Protein AF-A0A6N8RAJ6-F1 (afdb_monomer_lite)

Radius of gyration: 18.86 Å; chains: 1; bounding box: 50×40×54 Å

Sequence (232 aa):
MINPQNANTAYFGDTDGRVGAVLYALLVSGHIGIREKGWSLLCELLKHEEMASSAYKHKNNKVLYDLLNTRDMILNELHQHVFLKDDAITPCIFLGDHTGDRFSTIFGDKYILTLLNSMRNMEGNKDSRINKNVVVLAGNHEINFNGNYTARLANHKLSAGDTYNLIKTLDVCNYDSERQVLTSHHGIIRDEEKKCYCLGALQVPFNQMKNPTDPEELANIFNKKHKEHMDD

pLDDT: mean 83.21, std 16.62, range [39.41, 98.5]

Foldseek 3Di:
DDDLVDQEAAEAAAPQQQLLSVQVSCVVLPFKDFDDCLVVLSVVLVVLVVVLVVCVVVVNVVSNVVSLVVSLVSVVVNVVRMDGDLPRSHAYAYQANNAQGDSHDLSSRLSVLVVLVCQLDVPPRPDPRRNVRRAYAHDPSLLVDQDDPPCVVPPVDDDPDSSNVSSLVHFQWDADPVVRDIGGNQDWDCDVVQQWIDDPPDIGHCVNDPHSPDSHSVSVVRRVVSNVVSVD

Structure (mmCIF, N/CA/C/O backbone):
data_AF-A0A6N8RAJ6-F1
#
_entry.id   AF-A0A6N8RAJ6-F1
#
loop_
_atom_site.group_PDB
_atom_site.id
_atom_site.type_symbol
_atom_site.label_atom_id
_atom_site.label_alt_id
_atom_site.label_comp_id
_atom_site.label_asym_id
_atom_site.label_entity_id
_atom_site.label_seq_id
_atom_site.pdbx_PDB_ins_code
_atom_site.Cartn_x
_atom_site.Cartn_y
_atom_site.Cartn_z
_atom_site.occupancy
_atom_site.B_iso_or_equiv
_atom_site.auth_seq_id
_atom_site.auth_comp_id
_atom_site.auth_asym_id
_atom_site.auth_atom_id
_atom_site.pdbx_PDB_model_num
ATOM 1 N N . MET A 1 1 ? -22.758 1.493 -20.318 1.00 41.47 1 MET A N 1
ATOM 2 C CA . MET A 1 1 ? -23.042 2.522 -19.295 1.00 41.47 1 MET A CA 1
ATOM 3 C C . MET A 1 1 ? -22.434 2.045 -17.987 1.00 41.47 1 MET A C 1
ATOM 5 O O . MET A 1 1 ? -22.809 0.971 -17.541 1.00 41.47 1 MET A O 1
ATOM 9 N N . ILE A 1 2 ? -21.466 2.776 -17.430 1.00 45.66 2 ILE A N 1
ATOM 10 C CA . ILE A 1 2 ? -20.946 2.539 -16.073 1.00 45.66 2 ILE A CA 1
ATOM 11 C C . ILE A 1 2 ? -21.898 3.265 -15.121 1.00 45.66 2 ILE A C 1
ATOM 13 O O . ILE A 1 2 ? -22.238 4.411 -15.397 1.00 45.66 2 ILE A O 1
ATOM 17 N N . ASN A 1 3 ? -22.376 2.607 -14.061 1.00 47.75 3 ASN A N 1
ATOM 18 C CA . ASN A 1 3 ? -23.227 3.248 -13.060 1.00 47.75 3 ASN A CA 1
ATOM 19 C C . ASN A 1 3 ? -22.346 4.098 -12.121 1.00 47.75 3 ASN A C 1
ATOM 21 O O . ASN A 1 3 ? -21.641 3.519 -11.293 1.00 47.75 3 ASN A O 1
ATOM 25 N N . PRO A 1 4 ? -22.385 5.441 -12.199 1.00 49.59 4 PRO A N 1
ATOM 26 C CA . PRO A 1 4 ? -21.562 6.298 -11.347 1.00 49.59 4 PRO A CA 1
ATOM 27 C C . PRO A 1 4 ? -21.999 6.271 -9.873 1.00 49.59 4 PRO A C 1
ATOM 29 O O . PRO A 1 4 ? -21.274 6.766 -9.020 1.00 49.59 4 PRO A O 1
ATOM 32 N N . GLN A 1 5 ? -23.167 5.697 -9.559 1.00 50.62 5 GLN A N 1
ATOM 33 C CA . GLN A 1 5 ? -23.654 5.518 -8.187 1.00 50.62 5 GLN A CA 1
ATOM 34 C C . GLN A 1 5 ? -23.178 4.206 -7.545 1.00 50.62 5 GLN A C 1
ATOM 36 O O . GLN A 1 5 ? -23.463 3.977 -6.377 1.00 50.62 5 GLN A O 1
ATOM 41 N N . ASN A 1 6 ? -22.489 3.332 -8.290 1.00 54.47 6 ASN A N 1
ATOM 42 C CA . ASN A 1 6 ? -22.090 2.009 -7.805 1.00 54.47 6 ASN A CA 1
ATOM 43 C C . ASN A 1 6 ? -20.676 1.624 -8.270 1.00 54.47 6 ASN A C 1
ATOM 45 O O . ASN A 1 6 ? -20.431 0.496 -8.700 1.00 54.47 6 ASN A O 1
ATOM 49 N N . ALA A 1 7 ? -19.745 2.583 -8.246 1.00 60.94 7 ALA A N 1
ATOM 50 C CA . ALA A 1 7 ? -18.336 2.262 -8.418 1.00 60.94 7 ALA A CA 1
ATOM 51 C C . ALA A 1 7 ? -17.879 1.468 -7.185 1.00 60.94 7 ALA A C 1
ATOM 53 O O . ALA A 1 7 ? -17.777 2.012 -6.083 1.00 60.94 7 ALA A O 1
ATOM 54 N N . ASN A 1 8 ? -17.672 0.162 -7.367 1.00 72.94 8 ASN A N 1
ATOM 55 C CA . ASN A 1 8 ? -17.101 -0.692 -6.333 1.00 72.94 8 ASN A CA 1
ATOM 56 C C . ASN A 1 8 ? -15.732 -0.139 -5.935 1.00 72.94 8 ASN A C 1
ATOM 58 O O . ASN A 1 8 ? -14.916 0.173 -6.801 1.00 72.94 8 ASN A O 1
ATOM 62 N N . THR A 1 9 ? -15.487 -0.049 -4.631 1.00 80.00 9 THR A N 1
ATOM 63 C CA . THR A 1 9 ? -14.176 0.313 -4.098 1.00 80.00 9 THR A CA 1
ATOM 64 C C . THR A 1 9 ? -13.137 -0.704 -4.566 1.00 80.00 9 THR A C 1
ATOM 66 O O . THR A 1 9 ? -13.310 -1.911 -4.386 1.00 80.00 9 THR A O 1
ATOM 69 N N . ALA A 1 10 ? -12.060 -0.223 -5.176 1.00 85.81 10 ALA A N 1
AT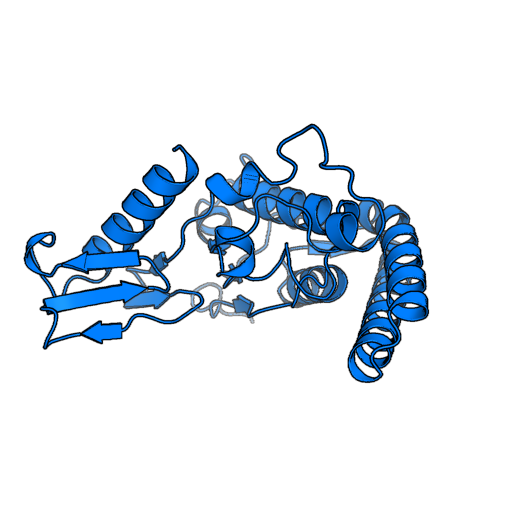OM 70 C CA . ALA A 1 10 ? -10.885 -1.011 -5.489 1.00 85.81 10 ALA A CA 1
ATOM 71 C C . ALA A 1 10 ? -10.004 -1.111 -4.238 1.00 85.81 10 ALA A C 1
ATOM 73 O O . ALA A 1 10 ? -9.578 -0.098 -3.687 1.00 85.81 10 ALA A O 1
ATOM 74 N N . TYR A 1 11 ? -9.733 -2.334 -3.794 1.00 87.81 11 TYR A N 1
ATOM 75 C CA . TYR A 1 11 ? -8.821 -2.607 -2.687 1.00 87.81 11 TYR A CA 1
ATOM 76 C C . TYR A 1 11 ? -7.495 -3.104 -3.256 1.00 87.81 11 TYR A C 1
ATOM 78 O O . TYR A 1 11 ? -7.456 -4.115 -3.960 1.00 87.81 11 TYR A O 1
ATOM 86 N N . PHE A 1 12 ? -6.417 -2.391 -2.956 1.00 90.25 12 PHE A N 1
ATOM 87 C CA . PHE A 1 12 ? -5.062 -2.736 -3.363 1.00 90.25 12 PHE A CA 1
ATOM 88 C C . PHE A 1 12 ? -4.368 -3.378 -2.170 1.00 90.25 12 PHE A C 1
ATOM 90 O O . PHE A 1 12 ? -4.105 -2.717 -1.167 1.00 90.25 12 PHE A O 1
ATOM 97 N N . GLY A 1 13 ? -4.141 -4.687 -2.270 1.00 89.19 13 GLY A N 1
ATOM 98 C CA . GLY A 1 13 ? -3.416 -5.451 -1.259 1.00 89.19 13 GLY A CA 1
ATOM 99 C C . GLY A 1 13 ? -1.917 -5.166 -1.260 1.00 89.19 13 GLY A C 1
ATOM 100 O O . GLY A 1 13 ? -1.435 -4.319 -2.011 1.00 89.19 13 GLY A O 1
ATOM 101 N N . ASP A 1 14 ? -1.204 -5.928 -0.439 1.00 90.06 14 ASP A N 1
ATOM 102 C CA . ASP A 1 14 ? 0.254 -5.914 -0.337 1.00 90.06 14 ASP A CA 1
ATOM 103 C C . ASP A 1 14 ? 0.920 -6.034 -1.722 1.00 90.06 14 ASP A C 1
ATOM 105 O O . ASP A 1 14 ? 0.564 -6.880 -2.550 1.00 90.06 14 ASP A O 1
ATOM 109 N N . THR A 1 15 ? 1.877 -5.146 -1.985 1.00 89.88 15 THR A N 1
ATOM 110 C CA . THR A 1 15 ? 2.627 -5.111 -3.252 1.00 89.88 15 THR A CA 1
ATOM 111 C C . THR A 1 15 ? 4.079 -5.558 -3.090 1.00 89.88 15 THR A C 1
ATOM 113 O O . THR A 1 15 ? 4.838 -5.571 -4.062 1.00 89.88 15 THR A O 1
ATOM 116 N N . ASP A 1 16 ? 4.482 -5.929 -1.882 1.00 89.44 16 ASP A N 1
ATOM 117 C CA . ASP A 1 16 ? 5.837 -6.169 -1.407 1.00 89.44 16 ASP A CA 1
ATOM 118 C C . ASP A 1 16 ? 6.870 -5.101 -1.851 1.00 89.44 16 ASP A C 1
ATOM 120 O O . ASP A 1 16 ? 8.020 -5.420 -2.180 1.00 89.44 16 ASP A O 1
ATOM 124 N N . GLY A 1 17 ? 6.477 -3.825 -1.939 1.00 88.88 17 GLY A N 1
ATOM 125 C CA . GLY A 1 17 ? 7.363 -2.748 -2.417 1.00 88.88 17 GLY A CA 1
ATOM 126 C C . GLY A 1 17 ? 7.554 -2.678 -3.943 1.00 88.88 17 GLY A C 1
ATOM 127 O O . GLY A 1 17 ? 8.561 -2.150 -4.425 1.00 88.88 17 GLY A O 1
ATOM 128 N N . ARG A 1 18 ? 6.630 -3.241 -4.734 1.00 93.81 18 ARG A N 1
ATOM 129 C CA . ARG A 1 18 ? 6.669 -3.207 -6.210 1.00 93.81 18 ARG A CA 1
ATOM 130 C C . ARG A 1 18 ? 5.975 -1.979 -6.787 1.00 93.81 18 ARG A C 1
ATOM 132 O O . ARG A 1 18 ? 4.752 -1.925 -6.917 1.00 93.81 18 ARG A O 1
ATOM 139 N N . VAL A 1 19 ? 6.777 -1.013 -7.217 1.00 95.00 19 VAL A N 1
ATOM 140 C CA . VAL A 1 19 ? 6.309 0.220 -7.865 1.00 95.00 19 VAL A CA 1
ATOM 141 C C . VAL A 1 19 ? 5.572 -0.027 -9.183 1.00 95.00 19 VAL A C 1
ATOM 143 O O . VAL A 1 19 ? 4.611 0.678 -9.490 1.00 95.00 19 VAL A O 1
ATOM 146 N N . GLY A 1 20 ? 5.967 -1.042 -9.950 1.00 96.69 20 GLY A N 1
ATOM 147 C CA . GLY A 1 20 ? 5.299 -1.414 -11.194 1.00 96.69 20 GLY A CA 1
ATOM 148 C C . GLY A 1 20 ? 3.905 -1.950 -10.963 1.00 96.69 20 GLY A C 1
ATOM 149 O O . GLY A 1 20 ? 2.967 -1.517 -11.632 1.00 96.69 20 GLY A O 1
ATOM 150 N N . ALA A 1 21 ? 3.763 -2.841 -9.982 1.00 94.44 21 ALA A N 1
ATOM 151 C CA . ALA A 1 21 ? 2.465 -3.338 -9.547 1.00 94.44 21 ALA A CA 1
ATOM 152 C C . ALA A 1 21 ? 1.540 -2.186 -9.123 1.00 94.44 21 ALA A C 1
ATOM 154 O O . ALA A 1 21 ? 0.419 -2.110 -9.622 1.00 94.44 21 ALA A O 1
ATOM 155 N N . VAL A 1 22 ? 2.022 -1.248 -8.293 1.00 94.81 22 VAL A N 1
ATOM 156 C CA . VAL A 1 22 ? 1.253 -0.056 -7.883 1.00 94.81 22 VAL A CA 1
ATOM 157 C C . VAL A 1 22 ? 0.813 0.769 -9.098 1.00 94.81 22 VAL A C 1
ATOM 159 O O . VAL A 1 22 ? -0.370 1.079 -9.239 1.00 94.81 22 VAL A O 1
ATOM 162 N N . LEU A 1 23 ? 1.734 1.084 -10.014 1.00 96.06 23 LEU A N 1
ATOM 163 C CA . LEU A 1 23 ? 1.435 1.858 -11.223 1.00 96.06 23 LEU A CA 1
ATOM 164 C C . LEU A 1 23 ? 0.431 1.158 -12.140 1.00 96.06 23 LEU A C 1
ATOM 166 O O . LEU A 1 23 ? -0.522 1.779 -12.607 1.00 96.06 23 LEU A O 1
ATOM 170 N N . TYR A 1 24 ? 0.613 -0.136 -12.389 1.00 94.88 24 TYR A N 1
ATOM 171 C CA . TYR A 1 24 ? -0.312 -0.908 -13.209 1.00 94.88 24 TYR A CA 1
ATOM 172 C C . TYR A 1 24 ? -1.710 -0.930 -12.590 1.00 94.88 24 TYR A C 1
ATOM 174 O O . TYR A 1 24 ? -2.696 -0.694 -13.286 1.00 94.88 24 TYR A O 1
ATOM 182 N N . ALA A 1 25 ? -1.792 -1.142 -11.278 1.00 91.00 25 ALA A N 1
ATOM 183 C CA . ALA A 1 25 ? -3.049 -1.208 -10.553 1.00 91.00 25 ALA A CA 1
ATOM 184 C C . ALA A 1 25 ? -3.791 0.147 -10.579 1.00 91.00 25 ALA A C 1
ATOM 186 O O . ALA A 1 25 ? -5.000 0.196 -10.824 1.00 91.00 25 ALA A O 1
ATOM 187 N N . LEU A 1 26 ? -3.065 1.259 -10.438 1.00 91.44 26 LEU A N 1
ATOM 188 C CA . LEU A 1 26 ? -3.595 2.616 -10.598 1.00 91.44 26 LEU A CA 1
ATOM 189 C C . LEU A 1 26 ? -4.053 2.919 -12.032 1.00 91.44 26 LEU A C 1
ATOM 191 O O . LEU A 1 26 ? -5.059 3.603 -12.230 1.00 91.44 26 LEU A O 1
ATOM 195 N N . LEU A 1 27 ? -3.343 2.406 -13.039 1.00 92.50 27 LEU A N 1
ATOM 196 C CA . LEU A 1 27 ? -3.696 2.595 -14.445 1.00 92.50 27 LEU A CA 1
ATOM 197 C C . LEU A 1 27 ? -4.996 1.862 -14.792 1.00 92.50 27 LEU A C 1
ATOM 199 O O . LEU A 1 27 ? -5.913 2.466 -15.345 1.00 92.50 27 LEU A O 1
ATOM 203 N N . VAL A 1 28 ? -5.101 0.574 -14.447 1.00 88.88 28 VAL A N 1
ATOM 204 C CA . VAL A 1 28 ? -6.289 -0.237 -14.778 1.00 88.88 28 VAL A CA 1
ATOM 205 C C . VAL A 1 28 ? -7.528 0.186 -13.991 1.00 88.88 28 VAL A C 1
ATOM 207 O O . VAL A 1 28 ? -8.645 0.006 -14.467 1.00 88.88 28 VAL A O 1
ATOM 210 N N . SER A 1 29 ? -7.342 0.785 -12.812 1.00 85.19 29 SER A N 1
ATOM 211 C CA . SER A 1 29 ? -8.429 1.373 -12.020 1.00 85.19 29 SER A CA 1
ATOM 212 C C . SER A 1 29 ? -8.796 2.800 -12.445 1.00 85.19 29 SER A C 1
ATOM 214 O O . SER A 1 29 ? -9.779 3.347 -11.947 1.00 85.19 29 SER A O 1
ATOM 216 N N . GLY A 1 30 ? -8.050 3.389 -13.387 1.00 86.62 30 GLY A N 1
ATOM 217 C CA . GLY A 1 30 ? -8.354 4.686 -13.989 1.00 86.62 30 GLY A CA 1
ATOM 218 C C . GLY A 1 30 ? -7.900 5.906 -13.185 1.00 86.62 30 GLY A C 1
ATOM 219 O O . GLY A 1 30 ? -8.359 7.006 -13.477 1.00 86.62 30 GLY A O 1
ATOM 220 N N . HIS A 1 31 ? -7.009 5.735 -12.206 1.00 86.94 31 HIS A N 1
ATOM 221 C CA . HIS A 1 31 ? -6.492 6.819 -11.359 1.00 86.94 31 HIS A CA 1
ATOM 222 C C . HIS A 1 31 ? -5.315 7.566 -11.985 1.00 86.94 31 HIS A C 1
ATOM 224 O O . HIS A 1 31 ? -5.082 8.738 -11.688 1.00 86.94 31 HIS A O 1
ATOM 230 N N . ILE A 1 32 ? -4.575 6.892 -12.862 1.00 91.56 32 ILE A N 1
ATOM 231 C CA . ILE A 1 32 ? -3.489 7.497 -13.627 1.00 91.56 32 ILE A CA 1
ATOM 232 C C . ILE A 1 32 ? -3.692 7.263 -15.118 1.00 91.56 32 ILE A C 1
ATOM 234 O O . ILE A 1 32 ? -4.329 6.299 -15.543 1.00 91.56 32 ILE A O 1
ATOM 238 N N . GLY A 1 33 ? -3.124 8.156 -15.917 1.00 93.25 33 GLY A N 1
ATOM 239 C CA . GLY A 1 33 ? -2.929 7.972 -17.343 1.00 93.25 33 GLY A CA 1
ATOM 240 C C . GLY A 1 33 ? -1.446 7.859 -17.676 1.00 93.25 33 GLY A C 1
ATOM 241 O O . GLY A 1 33 ? -0.583 8.313 -16.922 1.00 93.25 33 GLY A O 1
ATOM 242 N N . ILE A 1 34 ? -1.159 7.260 -18.830 1.00 96.38 34 ILE A N 1
ATOM 243 C CA . ILE A 1 34 ? 0.193 7.124 -19.370 1.00 96.38 34 ILE A CA 1
ATOM 244 C C . ILE A 1 34 ? 0.220 7.665 -20.798 1.00 96.38 34 ILE A C 1
ATOM 246 O O . ILE A 1 34 ? -0.674 7.376 -21.594 1.00 96.38 34 ILE A O 1
ATOM 250 N N . ARG A 1 35 ? 1.241 8.463 -21.118 1.00 94.94 35 ARG A N 1
ATOM 251 C CA . ARG A 1 35 ? 1.449 9.050 -22.451 1.00 94.94 35 ARG A CA 1
ATOM 252 C C . ARG A 1 35 ? 2.569 8.343 -23.207 1.00 94.94 35 ARG A C 1
ATOM 254 O O . ARG A 1 35 ? 3.487 7.795 -22.600 1.00 94.94 35 ARG A O 1
ATOM 261 N N . GLU A 1 36 ? 2.532 8.455 -24.534 1.00 90.81 36 GLU A N 1
ATOM 262 C CA . GLU A 1 36 ? 3.669 8.156 -25.420 1.00 90.81 36 GLU A CA 1
ATOM 263 C C . GLU A 1 36 ? 4.305 6.772 -25.155 1.00 90.81 36 GLU A C 1
ATOM 265 O O . GLU A 1 36 ? 3.599 5.769 -25.038 1.00 90.81 36 GLU A O 1
ATOM 270 N N . LYS A 1 37 ? 5.643 6.713 -25.038 1.00 94.75 37 LYS A N 1
ATOM 271 C CA . LYS A 1 37 ? 6.429 5.506 -24.736 1.00 94.75 37 LYS A CA 1
ATOM 272 C C . LYS A 1 37 ? 6.235 4.971 -23.310 1.00 94.75 37 LYS A C 1
ATOM 274 O O . LYS A 1 37 ? 6.816 3.944 -22.959 1.00 94.75 37 LYS A O 1
ATOM 279 N N . GLY A 1 38 ? 5.440 5.638 -22.475 1.00 96.94 38 GLY A N 1
ATOM 280 C CA . GLY A 1 38 ? 5.244 5.237 -21.087 1.00 96.94 38 GLY A CA 1
ATOM 281 C C . GLY A 1 38 ? 4.638 3.839 -20.948 1.00 96.94 38 GLY A C 1
ATOM 282 O O . GLY A 1 38 ? 5.005 3.112 -20.035 1.00 96.94 38 GLY A O 1
ATOM 283 N N . TRP A 1 39 ? 3.771 3.404 -21.873 1.00 96.94 39 TRP A N 1
ATOM 284 C CA . TRP A 1 39 ? 3.208 2.049 -21.804 1.00 96.94 39 TRP A CA 1
ATOM 285 C C . TRP A 1 39 ? 4.292 0.977 -21.968 1.00 96.94 39 TRP A C 1
ATOM 287 O O . TRP A 1 39 ? 4.372 0.053 -21.164 1.00 96.94 39 TRP A O 1
ATOM 297 N N . SER A 1 40 ? 5.180 1.135 -22.957 1.00 97.88 40 SER A N 1
ATOM 298 C CA . SER A 1 40 ? 6.312 0.220 -23.141 1.00 97.88 40 SER A CA 1
ATOM 299 C C . SER A 1 40 ? 7.253 0.209 -21.937 1.00 97.88 40 SER A C 1
ATOM 301 O O . SER A 1 40 ? 7.677 -0.866 -21.522 1.00 97.88 40 SER A O 1
ATOM 303 N N . LEU A 1 41 ? 7.518 1.376 -21.337 1.00 98.50 41 LEU A N 1
ATOM 304 C CA . LEU A 1 41 ? 8.344 1.483 -20.132 1.00 98.50 41 LEU A CA 1
ATOM 305 C C . LEU A 1 41 ? 7.686 0.791 -18.927 1.00 98.50 41 LEU A C 1
ATOM 307 O O . LEU A 1 41 ? 8.368 0.092 -18.185 1.00 98.50 41 LEU A O 1
ATOM 311 N N . LEU A 1 42 ? 6.363 0.911 -18.750 1.00 98.31 42 LEU A N 1
ATOM 312 C CA . LEU A 1 42 ? 5.640 0.186 -17.700 1.00 98.31 42 LEU A CA 1
ATOM 313 C C . LEU A 1 42 ? 5.723 -1.334 -17.905 1.00 98.31 42 LEU A C 1
ATOM 315 O O . LEU A 1 42 ? 5.982 -2.062 -16.950 1.00 98.31 42 LEU A O 1
ATOM 319 N N . CYS A 1 43 ? 5.546 -1.824 -19.136 1.00 98.12 43 CYS A N 1
ATOM 320 C CA . CYS A 1 43 ? 5.707 -3.250 -19.436 1.00 98.12 43 CYS A CA 1
ATOM 321 C C . CYS A 1 43 ? 7.127 -3.748 -19.126 1.00 98.12 43 CYS A C 1
ATOM 323 O O . CYS A 1 43 ? 7.295 -4.837 -18.577 1.00 98.12 43 CYS A O 1
ATOM 325 N N . GLU A 1 44 ? 8.149 -2.959 -19.460 1.00 98.19 44 GLU A N 1
ATOM 326 C CA . GLU A 1 44 ? 9.541 -3.299 -19.169 1.00 98.19 44 GLU A CA 1
ATOM 327 C C . GLU A 1 44 ? 9.830 -3.306 -17.664 1.00 98.19 44 GLU A C 1
ATOM 329 O O . GLU A 1 44 ? 10.490 -4.220 -17.163 1.00 98.19 44 GLU A O 1
ATOM 334 N N . LEU A 1 45 ? 9.285 -2.333 -16.934 1.00 98.06 45 LEU A N 1
ATOM 335 C CA . LEU A 1 45 ? 9.389 -2.246 -15.484 1.00 98.06 45 LEU A CA 1
ATOM 336 C C . LEU A 1 45 ? 8.755 -3.477 -14.814 1.00 98.06 45 LEU A C 1
ATOM 338 O O . LEU A 1 45 ? 9.408 -4.127 -13.998 1.00 98.06 45 LEU A O 1
ATOM 342 N N . LEU A 1 46 ? 7.533 -3.858 -15.208 1.00 98.00 46 LEU A N 1
ATOM 343 C CA . LEU A 1 46 ? 6.842 -5.052 -14.696 1.00 98.00 46 LEU A CA 1
ATOM 344 C C . LEU A 1 46 ? 7.632 -6.342 -14.965 1.00 98.00 46 LEU A C 1
ATOM 346 O O . LEU A 1 46 ? 7.749 -7.199 -14.089 1.00 98.00 46 LEU A O 1
ATOM 350 N N . LYS A 1 47 ? 8.235 -6.465 -16.154 1.00 98.12 47 LYS A N 1
ATOM 351 C CA . LYS A 1 47 ? 9.106 -7.601 -16.493 1.00 98.12 47 LYS A CA 1
ATOM 352 C C . LYS A 1 47 ? 10.320 -7.684 -15.562 1.00 98.12 47 LYS A C 1
ATOM 354 O O . LYS A 1 47 ? 10.694 -8.775 -15.134 1.00 98.12 47 LYS A O 1
ATOM 359 N N . HIS A 1 48 ? 10.926 -6.548 -15.217 1.00 97.06 48 HIS A N 1
ATOM 360 C CA . HIS A 1 48 ? 12.040 -6.523 -14.268 1.00 97.06 48 HIS A CA 1
ATOM 361 C C . HIS A 1 48 ? 11.604 -6.905 -12.850 1.00 97.06 48 HIS A C 1
ATOM 363 O O . HIS A 1 48 ? 12.346 -7.602 -12.161 1.00 97.06 48 HIS A O 1
ATOM 369 N N . GLU A 1 49 ? 10.397 -6.529 -12.420 1.00 96.44 49 GLU A N 1
ATOM 370 C CA . GLU A 1 49 ? 9.849 -6.967 -11.128 1.00 96.44 49 GLU A CA 1
ATOM 371 C C . GLU A 1 49 ? 9.584 -8.479 -11.081 1.00 96.44 49 GLU A C 1
ATOM 373 O O . GLU A 1 49 ? 9.846 -9.123 -10.061 1.00 96.44 49 GLU A O 1
ATOM 378 N N . GLU A 1 50 ? 9.138 -9.079 -12.186 1.00 97.12 50 GLU A N 1
ATOM 379 C CA . GLU A 1 50 ? 9.002 -10.535 -12.309 1.00 97.12 50 GLU A CA 1
ATOM 380 C C . GLU A 1 50 ? 10.367 -11.238 -12.208 1.00 97.12 50 GLU A C 1
ATOM 382 O O . GLU A 1 50 ? 10.540 -12.188 -11.434 1.00 97.12 50 GLU A O 1
ATOM 387 N N . MET A 1 51 ? 11.372 -10.732 -12.929 1.00 97.25 51 MET A N 1
ATOM 388 C CA . MET A 1 51 ? 12.744 -11.243 -12.859 1.00 97.25 51 MET A CA 1
ATOM 389 C C . MET A 1 51 ? 13.323 -11.105 -11.445 1.00 97.25 51 MET A C 1
ATOM 391 O O . MET A 1 51 ? 13.927 -12.050 -10.930 1.00 97.25 51 MET A O 1
ATOM 395 N N . ALA A 1 52 ? 13.099 -9.962 -10.790 1.00 94.44 52 ALA A N 1
ATOM 396 C CA . ALA A 1 52 ? 13.512 -9.723 -9.413 1.00 94.44 52 ALA A CA 1
ATOM 397 C C . ALA A 1 52 ? 12.831 -10.716 -8.461 1.00 94.44 52 ALA A C 1
ATOM 399 O O . ALA A 1 52 ? 13.494 -11.298 -7.601 1.00 94.44 52 ALA A O 1
ATOM 400 N N . SER A 1 53 ? 11.535 -10.992 -8.647 1.00 94.38 53 SER A N 1
ATOM 401 C CA . SER A 1 53 ? 10.818 -12.000 -7.858 1.00 94.38 53 SER A CA 1
ATOM 402 C C . SER A 1 53 ? 11.435 -13.390 -8.004 1.00 94.38 53 SER A C 1
ATOM 404 O O . SER A 1 53 ? 11.609 -14.097 -7.007 1.00 94.38 53 SER A O 1
ATOM 406 N N . SER A 1 54 ? 11.827 -13.772 -9.222 1.00 95.62 54 SER A N 1
ATOM 407 C CA . SER A 1 54 ? 12.550 -15.022 -9.457 1.00 95.62 54 SER A CA 1
ATOM 408 C C . SER A 1 54 ? 13.903 -15.039 -8.737 1.00 95.62 54 SER A C 1
ATOM 410 O O . SER A 1 54 ? 14.202 -15.995 -8.018 1.00 95.62 54 SER A O 1
ATOM 412 N N . ALA A 1 55 ? 14.701 -13.972 -8.847 1.00 92.62 55 ALA A N 1
ATOM 413 C CA . ALA A 1 55 ? 15.995 -13.872 -8.170 1.00 92.62 55 ALA A CA 1
ATOM 414 C C . ALA A 1 55 ? 15.864 -13.959 -6.637 1.00 92.62 55 ALA A C 1
ATOM 416 O O . ALA A 1 55 ? 16.636 -14.674 -5.992 1.00 92.62 55 ALA A O 1
ATOM 417 N N . TYR A 1 56 ? 14.846 -13.305 -6.067 1.00 90.31 56 TYR A N 1
ATOM 418 C CA . TYR A 1 56 ? 14.520 -13.371 -4.642 1.00 90.31 56 TYR A CA 1
ATOM 419 C C . TYR A 1 56 ? 14.176 -14.800 -4.196 1.00 90.31 56 TYR A C 1
ATOM 421 O O . TYR A 1 56 ? 14.753 -15.299 -3.229 1.00 90.31 56 TYR A O 1
ATOM 429 N N . LYS A 1 57 ? 13.304 -15.509 -4.933 1.00 92.12 57 LYS A N 1
ATOM 430 C CA . LYS A 1 57 ? 12.926 -16.907 -4.632 1.00 92.12 57 LYS A CA 1
ATOM 431 C C . LYS A 1 57 ? 14.131 -17.852 -4.623 1.00 92.12 57 LYS A C 1
ATOM 433 O O . LYS A 1 57 ? 14.206 -18.744 -3.782 1.00 92.12 57 LYS A O 1
ATOM 438 N N . HIS A 1 58 ? 15.093 -17.624 -5.514 1.00 92.19 58 HIS A N 1
ATOM 439 C CA . HIS A 1 58 ? 16.333 -18.401 -5.595 1.00 92.19 58 HIS A CA 1
ATOM 440 C C . HIS A 1 58 ? 17.448 -17.883 -4.669 1.00 92.19 58 HIS A C 1
ATOM 442 O O . HIS A 1 58 ? 18.577 -18.365 -4.749 1.00 92.19 58 HIS A O 1
ATOM 448 N N . LYS A 1 59 ? 17.149 -16.918 -3.783 1.00 88.69 59 LYS A N 1
ATOM 449 C CA . LYS A 1 59 ? 18.085 -16.323 -2.811 1.00 88.69 59 LYS A CA 1
ATOM 450 C C . LYS A 1 59 ? 19.353 -15.745 -3.457 1.00 88.69 59 LYS A C 1
ATOM 452 O O . LYS A 1 59 ? 20.430 -15.765 -2.863 1.00 88.69 59 LYS A O 1
ATOM 457 N N . ASN A 1 60 ? 19.233 -15.218 -4.677 1.00 90.06 60 ASN A N 1
ATOM 458 C CA . ASN A 1 60 ? 20.341 -14.600 -5.400 1.00 90.06 60 ASN A CA 1
ATOM 459 C C . ASN A 1 60 ? 20.317 -13.074 -5.229 1.00 90.06 60 ASN A C 1
ATOM 461 O O . ASN A 1 60 ? 19.856 -12.339 -6.102 1.00 90.06 60 ASN A O 1
ATOM 465 N N . ASN A 1 61 ? 20.826 -12.602 -4.088 1.00 86.38 61 ASN A N 1
ATOM 466 C CA . ASN A 1 61 ? 20.749 -11.188 -3.707 1.00 86.38 61 ASN A CA 1
ATOM 467 C C . ASN A 1 61 ? 21.493 -10.256 -4.668 1.00 86.38 61 ASN A C 1
ATOM 469 O O . ASN A 1 61 ? 21.027 -9.152 -4.921 1.00 86.38 61 ASN A O 1
ATOM 473 N N . LYS A 1 62 ? 22.626 -10.693 -5.235 1.00 88.62 62 LYS A N 1
ATOM 474 C CA . LYS A 1 62 ? 23.382 -9.872 -6.191 1.00 88.62 62 LYS A CA 1
ATOM 475 C C . LYS A 1 62 ? 22.535 -9.567 -7.427 1.00 88.62 62 LYS A C 1
ATOM 477 O O . LYS A 1 62 ? 22.340 -8.408 -7.765 1.00 88.62 62 LYS A O 1
ATOM 482 N N . VAL A 1 63 ? 21.982 -10.613 -8.045 1.00 92.44 63 VAL A N 1
ATOM 483 C CA . VAL A 1 63 ? 21.121 -10.468 -9.226 1.00 92.44 63 VAL A CA 1
ATOM 484 C C . VAL A 1 63 ? 19.849 -9.697 -8.885 1.00 92.44 63 VAL A C 1
ATOM 486 O O . VAL A 1 63 ? 19.429 -8.854 -9.668 1.00 92.44 63 VAL A O 1
ATOM 489 N N . LEU A 1 64 ? 19.258 -9.936 -7.709 1.00 89.50 64 LEU A N 1
ATOM 490 C CA . LEU A 1 64 ? 18.105 -9.173 -7.236 1.00 89.50 64 LEU A CA 1
ATOM 491 C C . LEU A 1 64 ? 18.398 -7.666 -7.220 1.00 89.50 64 LEU A C 1
ATOM 493 O O . LEU A 1 64 ? 17.630 -6.899 -7.788 1.00 89.50 64 LEU A O 1
ATOM 497 N N . TYR A 1 65 ? 19.502 -7.240 -6.606 1.00 88.62 65 TYR A N 1
ATOM 498 C CA . TYR A 1 65 ? 19.835 -5.818 -6.511 1.00 88.62 65 TYR A CA 1
ATOM 499 C C . TYR A 1 65 ? 20.163 -5.193 -7.864 1.00 88.62 65 TYR A C 1
ATOM 501 O O . TYR A 1 65 ? 19.724 -4.076 -8.126 1.00 88.62 65 TYR A O 1
ATOM 509 N N . ASP A 1 66 ? 20.857 -5.916 -8.743 1.00 91.31 66 ASP A N 1
ATOM 510 C CA . ASP A 1 66 ? 21.116 -5.445 -10.105 1.00 91.31 66 ASP A CA 1
ATOM 511 C C . ASP A 1 66 ? 19.795 -5.216 -10.866 1.00 91.31 66 ASP A C 1
ATOM 513 O O . ASP A 1 66 ? 19.610 -4.170 -11.486 1.00 91.31 66 ASP A O 1
ATOM 517 N N . LEU A 1 67 ? 18.829 -6.134 -10.735 1.00 95.25 67 LEU A N 1
ATOM 518 C CA . LEU A 1 67 ? 17.503 -6.002 -11.349 1.00 95.25 67 LEU A CA 1
ATOM 519 C C . LEU A 1 67 ? 16.688 -4.842 -10.766 1.00 95.25 67 LEU A C 1
ATOM 521 O O . LEU A 1 67 ? 16.021 -4.136 -11.522 1.00 95.25 67 LEU A O 1
ATOM 525 N N . LEU A 1 68 ? 16.746 -4.619 -9.449 1.00 92.81 68 LEU A N 1
ATOM 526 C CA . LEU A 1 68 ? 16.079 -3.480 -8.808 1.00 92.81 68 LEU A CA 1
ATOM 527 C C . LEU A 1 68 ? 16.686 -2.141 -9.250 1.00 92.81 68 LEU A C 1
ATOM 529 O O . LEU A 1 68 ? 15.943 -1.198 -9.511 1.00 92.81 68 LEU A O 1
ATOM 533 N N . ASN A 1 69 ? 18.009 -2.067 -9.416 1.00 90.69 69 ASN A N 1
ATOM 534 C CA . ASN A 1 69 ? 18.671 -0.873 -9.945 1.00 90.69 69 ASN A CA 1
ATOM 535 C C . ASN A 1 69 ? 18.230 -0.577 -11.385 1.00 90.69 69 ASN A C 1
ATOM 537 O O . ASN A 1 69 ? 17.905 0.564 -11.707 1.00 90.69 69 ASN A O 1
ATOM 541 N N . THR A 1 70 ? 18.169 -1.593 -12.254 1.00 96.12 70 THR A N 1
ATOM 542 C CA . THR A 1 70 ? 17.667 -1.413 -13.626 1.00 96.12 70 THR A CA 1
ATOM 543 C C . THR A 1 70 ? 16.192 -1.014 -13.640 1.00 96.12 70 THR A C 1
ATOM 545 O O . THR A 1 70 ? 15.816 -0.101 -14.373 1.00 96.12 70 THR A O 1
ATOM 548 N N . ARG A 1 71 ? 15.358 -1.623 -12.788 1.00 96.50 71 ARG A N 1
ATOM 549 C CA . ARG A 1 71 ? 13.954 -1.222 -12.617 1.00 96.50 71 ARG A CA 1
ATOM 550 C C . ARG A 1 71 ? 13.835 0.258 -12.240 1.00 96.50 71 ARG A C 1
ATOM 552 O O . ARG A 1 71 ? 12.995 0.953 -12.803 1.00 96.50 71 ARG A O 1
ATOM 559 N N . ASP A 1 72 ? 14.674 0.751 -11.333 1.00 94.56 72 ASP A N 1
ATOM 560 C CA . ASP A 1 72 ? 14.659 2.159 -10.918 1.00 94.56 72 ASP A CA 1
ATOM 561 C C . ASP A 1 72 ? 15.093 3.107 -12.043 1.00 94.56 72 ASP A C 1
ATOM 563 O O . ASP A 1 72 ? 14.531 4.194 -12.177 1.00 94.56 72 ASP A O 1
ATOM 567 N N . MET A 1 73 ? 16.029 2.691 -12.902 1.00 96.69 73 MET A N 1
ATOM 568 C CA . MET A 1 73 ? 16.371 3.448 -14.113 1.00 96.69 73 MET A CA 1
ATOM 569 C C . MET A 1 73 ? 15.171 3.557 -15.062 1.00 96.69 73 MET A C 1
ATOM 571 O O . MET A 1 73 ? 14.875 4.647 -15.548 1.00 96.69 73 MET A O 1
ATOM 575 N N . ILE A 1 74 ? 14.441 2.456 -15.270 1.00 98.25 74 ILE A N 1
ATOM 576 C CA . ILE A 1 74 ? 13.218 2.449 -16.086 1.00 98.25 74 ILE A CA 1
ATOM 577 C C . ILE A 1 74 ? 12.146 3.340 -15.448 1.00 98.25 74 ILE A C 1
ATOM 579 O O . ILE A 1 74 ? 11.509 4.128 -16.145 1.00 98.25 74 ILE A O 1
ATOM 583 N N . LEU A 1 75 ? 11.967 3.272 -14.124 1.00 97.81 75 LEU A N 1
ATOM 584 C CA . LEU A 1 75 ? 11.037 4.136 -13.393 1.00 97.81 75 LEU A CA 1
ATOM 585 C C . LEU A 1 75 ? 11.386 5.623 -13.563 1.00 97.81 75 LEU A C 1
ATOM 587 O O . LEU A 1 75 ? 10.487 6.444 -13.743 1.00 97.81 75 LEU A O 1
ATOM 591 N N . ASN A 1 76 ? 12.678 5.964 -13.539 1.00 96.50 76 ASN A N 1
ATOM 592 C CA . ASN A 1 76 ? 13.168 7.329 -13.724 1.00 96.50 76 ASN A CA 1
ATOM 593 C C . ASN A 1 76 ? 12.895 7.881 -15.137 1.00 96.50 76 ASN A C 1
ATOM 595 O O . ASN A 1 76 ? 12.796 9.090 -15.320 1.00 96.50 76 ASN A O 1
ATOM 599 N N . GLU A 1 77 ? 12.716 7.023 -16.138 1.00 97.06 77 GLU A N 1
ATOM 600 C CA . GLU A 1 77 ? 12.169 7.449 -17.429 1.00 97.06 77 GLU A CA 1
ATOM 601 C C . GLU A 1 77 ? 10.637 7.474 -17.423 1.00 97.06 77 GLU A C 1
ATOM 603 O O . GLU A 1 77 ? 10.020 8.424 -17.903 1.00 97.06 77 GLU A O 1
ATOM 608 N N . LEU A 1 78 ? 10.008 6.439 -16.862 1.00 97.69 78 LEU A N 1
ATOM 609 C CA . LEU A 1 78 ? 8.561 6.247 -16.890 1.00 97.69 78 LEU A CA 1
ATOM 610 C C . LEU A 1 78 ? 7.798 7.368 -16.183 1.00 97.69 78 LEU A C 1
ATOM 612 O O . LEU A 1 78 ? 6.753 7.788 -16.680 1.00 97.69 78 LEU A O 1
ATOM 616 N N . HIS A 1 79 ? 8.284 7.854 -15.038 1.00 93.94 79 HIS A N 1
ATOM 617 C CA . HIS A 1 79 ? 7.502 8.761 -14.195 1.00 93.94 79 HIS A CA 1
ATOM 618 C C . HIS A 1 79 ? 7.120 10.077 -14.890 1.00 93.94 79 HIS A C 1
ATOM 620 O O . HIS A 1 79 ? 6.113 10.679 -14.530 1.00 93.94 79 HIS A O 1
ATOM 626 N N . GLN A 1 80 ? 7.877 10.501 -15.909 1.00 93.94 80 GLN A N 1
ATOM 627 C CA . GLN A 1 80 ? 7.591 11.697 -16.713 1.00 93.94 80 GLN A CA 1
ATOM 628 C C . GLN A 1 80 ? 6.396 11.507 -17.660 1.00 93.94 80 GLN A C 1
ATOM 630 O O . GLN A 1 80 ? 5.808 12.477 -18.137 1.00 93.94 80 GLN A O 1
ATOM 635 N N . HIS A 1 81 ? 6.026 10.255 -17.928 1.00 96.38 81 HIS A N 1
ATOM 636 C CA . HIS A 1 81 ? 4.912 9.882 -18.794 1.00 96.38 81 HIS A CA 1
ATOM 637 C C . HIS A 1 81 ? 3.630 9.553 -18.019 1.00 96.38 81 HIS A C 1
ATOM 639 O O . HIS A 1 81 ? 2.580 9.383 -18.6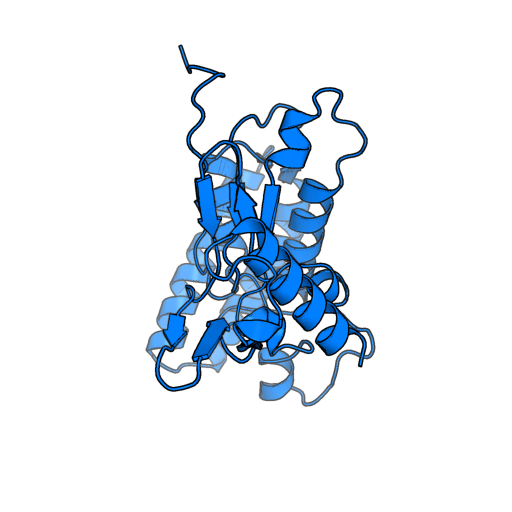43 1.00 96.38 81 HIS A O 1
ATOM 645 N N . VAL A 1 82 ? 3.706 9.459 -16.688 1.00 94.94 82 VAL A N 1
ATOM 646 C CA . VAL A 1 82 ? 2.575 9.184 -15.792 1.00 94.94 82 VAL A CA 1
ATOM 647 C C . VAL A 1 82 ? 1.939 10.501 -15.348 1.00 94.94 82 VAL A C 1
ATOM 649 O O . VAL A 1 82 ? 2.635 11.427 -14.942 1.00 94.94 82 VAL A O 1
ATOM 652 N N . PHE A 1 83 ? 0.610 10.589 -15.389 1.00 91.88 83 PHE A N 1
ATOM 653 C CA . PHE A 1 83 ? -0.135 11.736 -14.862 1.00 91.88 83 PHE A CA 1
ATOM 654 C C . PHE A 1 83 ? -1.367 11.285 -14.079 1.00 91.88 83 PHE A C 1
ATOM 656 O O . PHE A 1 83 ? -1.972 10.264 -14.406 1.00 91.88 83 PHE A O 1
ATOM 663 N N . LEU A 1 84 ? -1.745 12.051 -13.054 1.00 88.75 84 LEU A N 1
ATOM 664 C CA . LEU A 1 84 ? -2.974 11.809 -12.301 1.00 88.75 84 LEU A CA 1
ATOM 665 C C . LEU A 1 84 ? -4.188 12.179 -13.150 1.00 88.75 84 LEU A C 1
ATOM 667 O O . LEU A 1 84 ? -4.195 13.219 -13.812 1.00 88.75 84 LEU A O 1
ATOM 671 N N . LYS A 1 85 ? -5.205 11.323 -13.121 1.00 85.00 85 LYS A N 1
ATOM 672 C CA . LYS A 1 85 ? -6.501 11.607 -13.726 1.00 85.00 85 LYS A CA 1
ATOM 673 C C . LYS A 1 85 ? -7.381 12.344 -12.719 1.00 85.00 85 LYS A C 1
ATOM 675 O O . LYS A 1 85 ? -7.582 11.866 -11.606 1.00 85.00 85 LYS A O 1
ATOM 680 N N . ASP A 1 86 ? -7.896 13.502 -13.110 1.00 76.75 86 ASP A N 1
ATOM 681 C CA . ASP A 1 86 ? -8.798 14.313 -12.288 1.00 76.75 86 ASP A CA 1
ATOM 682 C C . ASP A 1 86 ? -10.245 13.795 -12.310 1.00 76.75 86 ASP A C 1
ATOM 684 O O . ASP A 1 86 ? -11.006 14.088 -11.397 1.00 76.75 86 ASP A O 1
ATOM 688 N N . ASP A 1 87 ? -10.602 12.962 -13.291 1.00 76.44 87 ASP A N 1
ATOM 689 C CA . ASP A 1 87 ? -11.915 12.332 -13.482 1.00 76.44 87 ASP A CA 1
ATOM 690 C C . ASP A 1 87 ? -12.028 10.915 -12.878 1.00 76.44 87 ASP A C 1
ATOM 692 O O . ASP A 1 87 ? -12.956 10.169 -13.204 1.00 76.44 87 ASP A O 1
ATOM 696 N N . ALA A 1 88 ? -11.098 10.508 -12.008 1.00 77.75 88 ALA A N 1
ATOM 697 C CA . ALA A 1 88 ? -11.132 9.196 -11.365 1.00 77.75 88 ALA A CA 1
ATOM 698 C C . ALA A 1 88 ? -12.305 9.089 -10.367 1.00 77.75 88 ALA A C 1
ATOM 700 O O . ALA A 1 88 ? -12.306 9.715 -9.314 1.00 77.75 88 ALA A O 1
ATOM 701 N N . ILE A 1 89 ? -13.318 8.276 -10.679 1.00 73.50 89 ILE A N 1
ATOM 702 C CA . ILE A 1 89 ? -14.539 8.148 -9.852 1.00 73.50 89 ILE A CA 1
ATOM 703 C C . ILE A 1 89 ? -14.559 6.923 -8.929 1.00 73.50 89 ILE A C 1
ATOM 705 O O . ILE A 1 89 ? -15.437 6.821 -8.074 1.00 73.50 89 ILE A O 1
ATOM 709 N N . THR A 1 90 ? -13.630 5.984 -9.109 1.00 77.50 90 THR A N 1
ATOM 710 C CA . THR A 1 90 ? -13.582 4.727 -8.354 1.00 77.50 90 THR A CA 1
ATOM 711 C C . THR A 1 90 ? -12.895 4.958 -7.007 1.00 77.50 90 THR A C 1
ATOM 713 O O . THR A 1 90 ? -11.751 5.395 -7.010 1.00 77.50 90 THR A O 1
ATOM 716 N N . PRO A 1 91 ? -13.524 4.655 -5.857 1.00 79.31 91 PRO A N 1
ATOM 717 C CA . PRO A 1 91 ? -12.810 4.620 -4.586 1.00 79.31 91 PRO A CA 1
ATOM 718 C C . PRO A 1 91 ? -11.685 3.582 -4.611 1.00 79.31 91 PRO A C 1
ATOM 720 O O . PRO A 1 91 ? -11.809 2.528 -5.224 1.00 79.31 91 PRO A O 1
ATOM 723 N N . CYS A 1 92 ? -10.589 3.872 -3.937 1.00 85.19 92 CYS A N 1
ATOM 724 C CA . CYS A 1 92 ? -9.320 3.181 -3.975 1.00 85.19 92 CYS A CA 1
ATOM 725 C C . CYS A 1 92 ? -8.742 3.162 -2.561 1.00 85.19 92 CYS A C 1
ATOM 727 O O . CYS A 1 92 ? -8.477 4.210 -1.969 1.00 85.19 92 CYS A O 1
ATOM 729 N N . ILE A 1 93 ? -8.574 1.964 -2.009 1.00 89.06 93 ILE A N 1
ATOM 730 C CA . ILE A 1 93 ? -8.010 1.759 -0.679 1.00 89.06 93 ILE A CA 1
ATOM 731 C C . ILE A 1 93 ? -6.739 0.932 -0.817 1.00 89.06 93 ILE A C 1
ATOM 733 O O . ILE A 1 93 ? -6.787 -0.241 -1.182 1.00 89.06 93 ILE A O 1
ATOM 737 N N . PHE A 1 94 ? -5.611 1.556 -0.508 1.00 91.88 94 PHE A N 1
ATOM 738 C CA . PHE A 1 94 ? -4.302 0.931 -0.381 1.00 91.88 94 PHE A CA 1
ATOM 739 C C . PHE A 1 94 ? -4.163 0.354 1.025 1.00 91.88 94 PHE A C 1
ATOM 741 O O . PHE A 1 94 ? -4.243 1.092 2.009 1.00 91.88 94 PHE A O 1
ATOM 748 N N . LEU A 1 95 ? -4.022 -0.968 1.118 1.00 92.06 95 LEU A N 1
ATOM 749 C CA . LEU A 1 95 ? -4.055 -1.708 2.379 1.00 92.06 95 LEU A CA 1
ATOM 750 C C . LEU A 1 95 ? -2.715 -1.720 3.119 1.00 92.06 95 LEU A C 1
ATOM 752 O O . LEU A 1 95 ? -2.665 -2.274 4.208 1.00 92.06 95 LEU A O 1
ATOM 756 N N . GLY A 1 96 ? -1.659 -1.120 2.574 1.00 90.38 96 GLY A N 1
ATOM 757 C CA . GLY A 1 96 ? -0.326 -1.104 3.174 1.00 90.38 96 GLY A CA 1
ATOM 758 C C . GLY A 1 96 ? 0.625 -2.123 2.549 1.00 90.38 96 GLY A C 1
ATOM 759 O O . GLY A 1 96 ? 0.237 -2.916 1.694 1.00 90.38 96 GLY A O 1
ATOM 760 N N . ASP A 1 97 ? 1.874 -2.068 2.992 1.00 89.56 97 ASP A N 1
ATOM 761 C CA . ASP A 1 97 ? 3.052 -2.765 2.473 1.00 89.56 97 ASP A CA 1
ATOM 762 C C . ASP A 1 97 ? 3.335 -2.420 0.995 1.00 89.56 97 ASP A C 1
ATOM 764 O O . ASP A 1 97 ? 3.614 -3.237 0.107 1.00 89.56 97 ASP A O 1
ATOM 768 N N . HIS A 1 98 ? 3.262 -1.119 0.716 1.00 89.31 98 HIS A N 1
ATOM 769 C CA . HIS A 1 98 ? 3.636 -0.543 -0.574 1.00 89.31 98 HIS A CA 1
ATOM 770 C C . HIS A 1 98 ? 5.086 -0.069 -0.607 1.00 89.31 98 HIS A C 1
ATOM 772 O O . HIS A 1 98 ? 5.636 0.162 -1.682 1.00 89.31 98 HIS A O 1
ATOM 778 N N . THR A 1 99 ? 5.708 0.062 0.560 1.00 87.19 99 THR A N 1
ATOM 779 C CA . THR A 1 99 ? 7.077 0.532 0.761 1.00 87.19 99 THR A CA 1
ATOM 780 C C . THR A 1 99 ? 7.738 -0.220 1.911 1.00 87.19 99 THR A C 1
ATOM 782 O O . THR A 1 99 ? 7.075 -0.904 2.684 1.00 87.19 99 THR A O 1
ATOM 785 N N . GLY A 1 100 ? 9.061 -0.113 2.04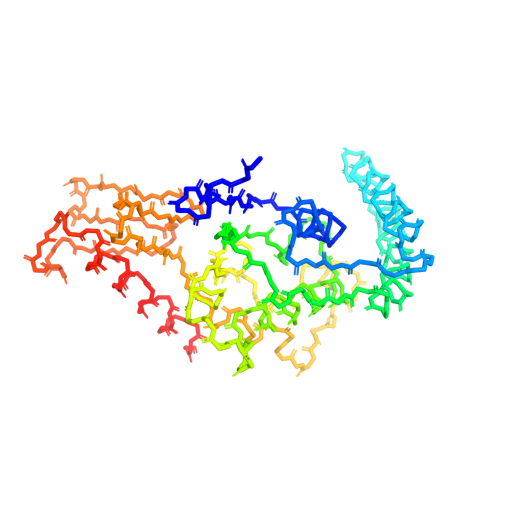2 1.00 80.50 100 GLY A N 1
ATOM 786 C CA . GLY A 1 100 ? 9.784 -0.799 3.111 1.00 80.50 100 GLY A CA 1
ATOM 787 C C . GLY A 1 100 ? 9.710 -2.332 3.059 1.00 80.50 100 GLY A C 1
ATOM 788 O O . GLY A 1 100 ? 9.890 -2.982 4.089 1.00 80.50 100 GLY A O 1
ATOM 789 N N . ASP A 1 101 ? 9.474 -2.935 1.893 1.00 85.44 101 ASP A N 1
ATOM 790 C CA . ASP A 1 101 ? 9.348 -4.392 1.775 1.00 85.44 101 ASP A CA 1
ATOM 791 C C . ASP A 1 101 ? 10.303 -5.014 0.729 1.00 85.44 101 ASP A C 1
ATOM 793 O O . ASP A 1 101 ? 11.298 -4.404 0.331 1.00 85.44 101 ASP A O 1
ATOM 797 N N . ARG A 1 102 ? 10.098 -6.283 0.355 1.00 86.19 102 ARG A N 1
ATOM 798 C CA . ARG A 1 102 ? 11.056 -7.168 -0.333 1.00 86.19 102 ARG A CA 1
ATOM 799 C C . ARG A 1 102 ? 11.672 -6.560 -1.589 1.00 86.19 102 ARG A C 1
ATOM 801 O O . ARG A 1 102 ? 12.844 -6.823 -1.863 1.00 86.19 102 ARG A O 1
ATOM 808 N N . PHE A 1 103 ? 10.907 -5.777 -2.348 1.00 90.38 103 PHE A N 1
ATOM 809 C CA . PHE A 1 103 ? 11.347 -5.150 -3.599 1.00 90.38 103 PHE A CA 1
ATOM 810 C C . PHE A 1 103 ? 11.542 -3.635 -3.469 1.00 90.38 103 PHE A C 1
ATOM 812 O O . PHE A 1 103 ? 11.763 -2.952 -4.471 1.00 90.38 103 PHE A O 1
ATOM 819 N N . SER A 1 104 ? 11.528 -3.110 -2.246 1.00 86.50 104 SER A N 1
ATOM 820 C CA . SER A 1 104 ? 11.715 -1.692 -1.988 1.00 86.50 104 SER A CA 1
ATOM 821 C C . SER A 1 104 ? 13.127 -1.201 -2.280 1.00 86.50 104 SER A C 1
ATOM 823 O O . SER A 1 104 ? 14.152 -1.863 -2.079 1.00 86.50 104 SER A O 1
ATOM 825 N N . THR A 1 105 ? 13.157 0.048 -2.717 1.00 86.00 105 THR A N 1
ATOM 826 C CA . THR A 1 105 ? 14.353 0.848 -2.986 1.00 86.00 105 THR A CA 1
ATOM 827 C C . THR A 1 105 ? 14.049 2.275 -2.579 1.00 86.00 105 THR A C 1
ATOM 829 O O . THR A 1 105 ? 12.906 2.702 -2.703 1.00 86.00 105 THR A O 1
ATOM 832 N N . ILE A 1 106 ? 15.066 3.050 -2.203 1.00 83.69 106 ILE A N 1
ATOM 833 C CA . ILE A 1 106 ? 14.872 4.461 -1.833 1.00 83.69 106 ILE A CA 1
ATOM 834 C C . ILE A 1 106 ? 14.161 5.244 -2.948 1.00 83.69 106 ILE A C 1
ATOM 836 O O . ILE A 1 106 ? 13.317 6.084 -2.650 1.00 83.69 106 ILE A O 1
ATOM 840 N N . PHE A 1 107 ? 14.492 4.994 -4.219 1.00 86.94 107 PHE A N 1
ATOM 841 C CA . PHE A 1 107 ? 13.876 5.705 -5.339 1.00 86.94 107 PHE A CA 1
ATOM 842 C C . PHE A 1 107 ? 12.423 5.269 -5.570 1.00 86.94 107 PHE A C 1
ATOM 844 O O . PHE A 1 107 ? 11.533 6.120 -5.572 1.00 86.94 107 PHE A O 1
ATOM 851 N N . GLY A 1 108 ? 12.171 3.959 -5.681 1.00 90.12 108 GLY A N 1
ATOM 852 C CA . GLY A 1 108 ? 10.819 3.407 -5.813 1.00 90.12 108 GLY A CA 1
ATOM 853 C C . GLY A 1 108 ? 9.877 3.812 -4.673 1.00 90.12 108 GLY A C 1
ATOM 854 O O . GLY A 1 108 ? 8.784 4.307 -4.938 1.00 90.12 108 GLY A O 1
ATOM 855 N N . ASP A 1 109 ? 10.316 3.702 -3.417 1.00 88.31 109 ASP A N 1
ATOM 856 C CA . ASP A 1 109 ? 9.490 4.031 -2.250 1.00 88.31 109 ASP A CA 1
ATOM 857 C C . ASP A 1 109 ? 9.160 5.529 -2.204 1.00 88.31 109 ASP A C 1
ATOM 859 O O . ASP A 1 109 ? 8.003 5.905 -2.014 1.00 88.31 109 ASP A O 1
ATOM 863 N N . LYS A 1 110 ? 10.146 6.406 -2.461 1.00 86.62 110 LYS A N 1
ATOM 864 C CA . LYS A 1 110 ? 9.902 7.855 -2.575 1.00 86.62 110 LYS A CA 1
ATOM 865 C C . LYS A 1 110 ? 8.874 8.167 -3.654 1.00 86.62 110 LYS A C 1
ATOM 867 O O . LYS A 1 110 ? 8.015 9.024 -3.443 1.00 86.62 110 LYS A O 1
ATOM 872 N N . TYR A 1 111 ? 8.971 7.501 -4.802 1.00 91.31 111 TYR A N 1
ATOM 873 C CA . TYR A 1 111 ? 8.027 7.695 -5.892 1.00 91.31 111 TYR A CA 1
ATOM 874 C C . TYR A 1 111 ? 6.609 7.263 -5.500 1.00 91.31 111 TYR A C 1
ATOM 876 O O . TYR A 1 111 ? 5.684 8.058 -5.661 1.00 91.31 111 TYR A O 1
ATOM 884 N N . ILE A 1 112 ? 6.440 6.064 -4.926 1.00 91.25 112 ILE A N 1
ATOM 885 C CA . ILE A 1 112 ? 5.141 5.562 -4.449 1.00 91.25 112 ILE A CA 1
ATOM 886 C C . ILE A 1 112 ? 4.539 6.530 -3.427 1.00 91.25 112 ILE A C 1
ATOM 888 O O . ILE A 1 112 ? 3.410 6.980 -3.610 1.00 91.25 112 ILE A O 1
ATOM 892 N N . LEU A 1 113 ? 5.292 6.912 -2.391 1.00 87.62 113 LEU A N 1
ATOM 893 C CA . LEU A 1 113 ? 4.793 7.816 -1.349 1.00 87.62 113 LEU A CA 1
ATOM 894 C C . LEU A 1 113 ? 4.404 9.182 -1.916 1.00 87.62 113 LEU A C 1
ATOM 896 O O . LEU A 1 113 ? 3.359 9.717 -1.556 1.00 87.62 113 LEU A O 1
ATOM 900 N N . THR A 1 114 ? 5.211 9.734 -2.826 1.00 87.69 114 THR A N 1
ATOM 901 C CA . THR A 1 114 ? 4.908 11.016 -3.476 1.00 87.69 114 THR A CA 1
ATOM 902 C C . THR A 1 114 ? 3.631 10.912 -4.303 1.00 87.69 114 THR A C 1
ATOM 904 O O . THR A 1 114 ? 2.747 11.750 -4.157 1.00 87.69 114 THR A O 1
ATOM 907 N N . LEU A 1 115 ? 3.501 9.863 -5.120 1.00 89.12 115 LEU A N 1
ATOM 908 C CA . LEU A 1 115 ? 2.335 9.629 -5.969 1.00 89.12 115 LEU A CA 1
ATOM 909 C C . LEU A 1 115 ? 1.053 9.473 -5.141 1.00 89.12 115 LEU A C 1
ATOM 911 O O . LEU A 1 115 ? 0.076 10.182 -5.379 1.00 89.12 115 LEU A O 1
ATOM 915 N N . LEU A 1 116 ? 1.071 8.589 -4.142 1.00 87.69 116 LEU A N 1
ATOM 916 C CA . LEU A 1 116 ? -0.071 8.331 -3.265 1.00 87.69 116 LEU A CA 1
ATOM 917 C C . LEU A 1 116 ? -0.452 9.572 -2.448 1.00 87.69 116 LEU A C 1
ATOM 919 O O . LEU A 1 116 ? -1.634 9.880 -2.296 1.00 87.69 116 LEU A O 1
ATOM 923 N N . ASN A 1 117 ? 0.532 10.337 -1.972 1.00 84.94 117 ASN A N 1
ATOM 924 C CA . ASN A 1 117 ? 0.275 11.595 -1.280 1.00 84.94 117 ASN A CA 1
ATOM 925 C C . ASN A 1 117 ? -0.313 12.665 -2.214 1.00 84.94 117 ASN A C 1
ATOM 927 O O . ASN A 1 117 ? -1.219 13.393 -1.812 1.00 84.94 117 ASN A O 1
ATOM 931 N N . SER A 1 118 ? 0.153 12.757 -3.462 1.00 84.12 118 SER A N 1
ATOM 932 C CA . SER A 1 118 ? -0.445 13.650 -4.459 1.00 84.12 118 SER A CA 1
ATOM 933 C C . SER A 1 118 ? 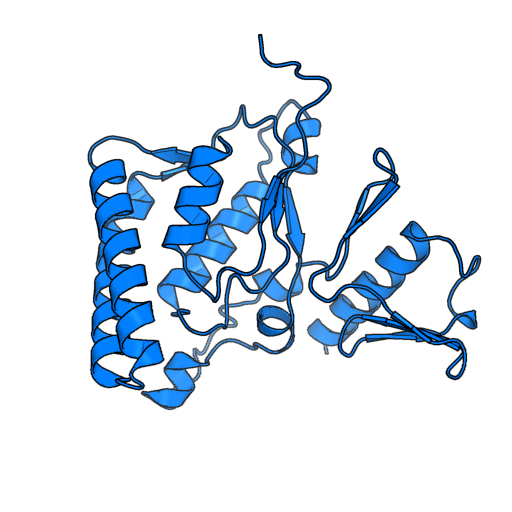-1.891 13.266 -4.764 1.00 84.12 118 SER A C 1
ATOM 935 O O . SER A 1 118 ? -2.732 14.154 -4.856 1.00 84.12 118 SER A O 1
ATOM 937 N N . MET A 1 119 ? -2.205 11.970 -4.845 1.00 82.69 119 MET A N 1
ATOM 938 C CA . MET A 1 119 ? -3.581 11.494 -5.019 1.00 82.69 119 MET A CA 1
ATOM 939 C C . MET A 1 119 ? -4.492 11.870 -3.841 1.00 82.69 119 MET A C 1
ATOM 941 O O . MET A 1 119 ? -5.629 12.270 -4.067 1.00 82.69 119 MET A O 1
ATOM 945 N N . ARG A 1 120 ? -3.992 11.795 -2.597 1.00 81.06 120 ARG A N 1
ATOM 946 C CA . ARG A 1 120 ? -4.737 12.205 -1.387 1.00 81.06 120 ARG A CA 1
ATOM 947 C C . ARG A 1 120 ? -5.009 13.716 -1.324 1.00 81.06 120 ARG A C 1
ATOM 949 O O . ARG A 1 120 ? -6.020 14.123 -0.761 1.00 81.06 120 ARG A O 1
ATOM 956 N N . ASN A 1 121 ? -4.121 14.541 -1.888 1.00 73.31 121 ASN A N 1
ATOM 957 C CA . ASN A 1 121 ? -4.094 15.999 -1.691 1.00 73.31 121 ASN A CA 1
ATOM 958 C C . ASN A 1 121 ? -4.431 16.827 -2.950 1.00 73.31 121 ASN A C 1
ATOM 960 O O . ASN A 1 121 ? -4.003 17.976 -3.047 1.00 73.31 121 ASN A O 1
ATOM 964 N N . MET A 1 122 ? -5.156 16.301 -3.945 1.00 58.59 122 MET A N 1
ATOM 965 C CA . MET A 1 122 ? -5.472 17.078 -5.158 1.00 58.59 122 MET A CA 1
ATOM 966 C C . MET A 1 122 ? -6.448 18.242 -4.873 1.00 58.59 122 MET A C 1
ATOM 968 O O . MET A 1 122 ? -7.659 18.109 -5.031 1.00 58.59 122 MET A O 1
ATOM 972 N N . GLU A 1 123 ? -5.926 19.418 -4.506 1.00 49.66 123 GLU A N 1
ATOM 973 C CA . GLU A 1 123 ? -6.678 20.651 -4.175 1.00 49.66 123 GLU A CA 1
ATOM 974 C C . GLU A 1 123 ? -7.616 21.159 -5.296 1.00 49.66 123 GLU A C 1
ATOM 976 O O . GLU A 1 123 ? -8.503 21.973 -5.050 1.00 49.66 123 GLU A O 1
ATOM 981 N N . GLY A 1 124 ? -7.454 20.674 -6.533 1.00 45.38 124 GLY A N 1
ATOM 982 C CA . GLY A 1 124 ? -8.208 21.119 -7.710 1.00 45.38 124 GLY A CA 1
ATOM 983 C C . GLY A 1 124 ? -9.524 20.388 -7.986 1.00 45.38 124 GLY A C 1
ATOM 984 O O . GLY A 1 124 ? -10.234 20.768 -8.921 1.00 45.38 124 GLY A O 1
ATOM 985 N N . ASN A 1 125 ? -9.871 19.349 -7.220 1.00 47.03 125 ASN A N 1
ATOM 986 C CA . ASN A 1 125 ? -11.045 18.546 -7.542 1.00 47.03 125 ASN A CA 1
ATOM 987 C C . ASN A 1 125 ? -12.339 19.218 -7.066 1.00 47.03 125 ASN A C 1
ATOM 989 O O . ASN A 1 125 ? -12.708 19.167 -5.894 1.00 47.03 125 ASN A O 1
ATOM 993 N N . LYS A 1 126 ? -13.051 19.853 -8.008 1.00 39.41 126 LYS A N 1
ATOM 994 C CA . LYS A 1 126 ? -14.367 20.486 -7.787 1.00 39.41 126 LYS A CA 1
ATOM 995 C C . LYS A 1 126 ? -15.437 19.501 -7.307 1.00 39.41 126 LYS A C 1
ATOM 997 O O . LYS A 1 126 ? -16.488 19.932 -6.838 1.00 39.41 126 LYS A O 1
ATOM 1002 N N . ASP A 1 127 ? -15.177 18.202 -7.427 1.00 41.81 127 ASP A N 1
ATOM 1003 C CA . ASP A 1 127 ? -16.020 17.139 -6.910 1.00 41.81 127 ASP A CA 1
ATOM 1004 C C . ASP A 1 127 ? -15.367 16.533 -5.657 1.00 41.81 127 ASP A C 1
ATOM 1006 O O . ASP A 1 127 ? -14.393 15.782 -5.729 1.00 41.81 127 ASP A O 1
ATOM 1010 N N . SER A 1 128 ? -15.917 16.867 -4.486 1.00 43.66 128 SER A N 1
ATOM 1011 C CA . SER A 1 128 ? -15.446 16.404 -3.169 1.00 43.66 128 SER A CA 1
ATOM 1012 C C . SER A 1 128 ? -15.446 14.878 -3.010 1.00 43.66 128 SER A C 1
ATOM 1014 O O . SER A 1 128 ? -14.895 14.363 -2.037 1.00 43.66 128 SER A O 1
ATOM 1016 N N . ARG A 1 129 ? -16.041 14.150 -3.963 1.00 46.88 129 ARG A N 1
ATOM 1017 C CA . ARG A 1 129 ? -16.049 12.689 -4.033 1.00 46.88 129 ARG A CA 1
ATOM 1018 C C . ARG A 1 129 ? -14.686 12.110 -4.413 1.00 46.88 129 ARG A C 1
ATOM 1020 O O . ARG A 1 129 ? -14.297 11.112 -3.833 1.00 46.88 129 ARG A O 1
ATOM 1027 N N . ILE A 1 130 ? -13.916 12.746 -5.298 1.00 46.28 130 ILE A N 1
ATOM 1028 C CA . ILE A 1 130 ? -12.693 12.137 -5.859 1.00 46.28 130 ILE A CA 1
ATOM 1029 C C . ILE A 1 130 ? -11.517 12.135 -4.865 1.00 46.28 130 ILE A C 1
ATOM 1031 O O . ILE A 1 130 ? -10.761 11.171 -4.812 1.00 46.28 130 ILE A O 1
ATOM 1035 N N . ASN A 1 131 ? -11.395 13.142 -3.995 1.00 48.91 131 ASN A N 1
ATOM 1036 C CA . ASN A 1 131 ? -10.370 13.124 -2.935 1.00 48.91 131 ASN A CA 1
ATOM 1037 C C . ASN A 1 131 ? -10.769 12.252 -1.735 1.00 48.91 131 ASN A C 1
ATOM 1039 O O . ASN A 1 131 ? -9.905 11.689 -1.071 1.00 48.91 131 ASN A O 1
ATOM 1043 N N . LYS A 1 132 ? -12.074 12.084 -1.472 1.00 55.50 132 LYS A N 1
ATOM 1044 C CA . LYS A 1 132 ? -12.580 11.127 -0.468 1.00 55.50 132 LYS A CA 1
ATOM 1045 C C . LYS A 1 132 ? -12.439 9.666 -0.905 1.00 55.50 132 LYS A C 1
ATOM 1047 O O . LYS A 1 132 ? -12.653 8.762 -0.107 1.00 55.50 132 LYS A O 1
ATOM 1052 N N . ASN A 1 133 ? -12.076 9.452 -2.165 1.00 67.88 133 ASN A N 1
ATOM 1053 C CA . ASN A 1 133 ? -11.972 8.145 -2.780 1.00 67.88 133 ASN A CA 1
ATOM 1054 C C . ASN A 1 133 ? -10.582 7.521 -2.641 1.00 67.88 133 ASN A C 1
ATOM 1056 O O . ASN A 1 133 ? -10.460 6.370 -3.013 1.00 67.88 133 ASN A O 1
ATOM 1060 N N . VAL A 1 134 ? -9.545 8.196 -2.129 1.00 81.31 134 VAL A N 1
ATOM 1061 C CA . VAL A 1 134 ? -8.206 7.586 -1.993 1.00 81.31 134 VAL A CA 1
ATOM 1062 C C . VAL A 1 134 ? -7.819 7.469 -0.525 1.00 81.31 134 VAL A C 1
ATOM 1064 O O . VAL A 1 134 ? -7.456 8.452 0.120 1.00 81.31 134 VAL A O 1
ATOM 1067 N N . VAL A 1 135 ? -7.856 6.245 -0.008 1.00 87.12 135 VAL A N 1
ATOM 1068 C CA . VAL A 1 135 ? -7.372 5.903 1.333 1.00 87.12 135 VAL A CA 1
ATOM 1069 C C . VAL A 1 135 ? -6.053 5.162 1.191 1.00 87.12 135 VAL A C 1
ATOM 1071 O O . VAL A 1 135 ? -5.936 4.232 0.397 1.00 87.12 135 VAL A O 1
ATOM 1074 N N . VAL A 1 136 ? -5.057 5.565 1.975 1.00 89.62 136 VAL A N 1
ATOM 1075 C CA . VAL A 1 136 ? -3.756 4.897 2.026 1.00 89.62 136 VAL A CA 1
ATOM 1076 C C . VAL A 1 136 ? -3.471 4.544 3.468 1.00 89.62 136 VAL A C 1
ATOM 1078 O O . VAL A 1 136 ? -3.344 5.437 4.306 1.00 89.62 136 VAL A O 1
ATOM 1081 N N . LEU A 1 137 ? -3.429 3.244 3.740 1.00 91.56 137 LEU A N 1
ATOM 1082 C CA . LEU A 1 137 ? -3.167 2.702 5.060 1.00 91.56 137 LEU A CA 1
ATOM 1083 C C . LEU A 1 137 ? -1.702 2.289 5.187 1.00 91.56 137 LEU A C 1
ATOM 1085 O O . LEU A 1 137 ? -1.085 1.854 4.216 1.00 91.56 137 LEU A O 1
ATOM 1089 N N . ALA A 1 138 ? -1.158 2.414 6.391 1.00 88.56 138 ALA A N 1
ATOM 1090 C CA . ALA A 1 138 ? 0.137 1.853 6.739 1.00 88.56 138 ALA A CA 1
ATOM 1091 C C . ALA A 1 138 ? -0.009 0.368 7.106 1.00 88.56 138 ALA A C 1
ATOM 1093 O O . ALA A 1 138 ? -0.810 0.004 7.974 1.00 88.56 138 ALA A O 1
ATOM 1094 N N . GLY A 1 139 ? 0.780 -0.484 6.452 1.00 88.44 139 GLY A N 1
ATOM 1095 C CA . GLY A 1 139 ? 0.969 -1.881 6.822 1.00 88.44 139 GLY A CA 1
ATOM 1096 C C . GLY A 1 139 ? 2.077 -2.040 7.860 1.00 88.44 139 GLY A C 1
ATOM 1097 O O . GLY A 1 139 ? 2.625 -1.061 8.375 1.00 88.44 139 GLY A O 1
ATOM 1098 N N . ASN A 1 140 ? 2.425 -3.278 8.223 1.00 82.69 140 ASN A N 1
ATOM 1099 C CA . ASN A 1 140 ? 3.518 -3.474 9.186 1.00 82.69 140 ASN A CA 1
ATOM 1100 C C . ASN A 1 140 ? 4.864 -3.056 8.604 1.00 82.69 140 ASN A C 1
ATOM 1102 O O . ASN A 1 140 ? 5.741 -2.690 9.386 1.00 82.69 140 ASN A O 1
ATOM 1106 N N . HIS A 1 141 ? 5.059 -3.141 7.289 1.00 81.31 141 HIS A N 1
ATOM 1107 C CA . HIS A 1 141 ? 6.296 -2.682 6.683 1.00 81.31 141 HIS A CA 1
ATOM 1108 C C . HIS A 1 141 ? 6.408 -1.173 6.809 1.00 81.31 141 HIS A C 1
ATOM 1110 O O . HIS A 1 141 ? 7.434 -0.719 7.301 1.00 81.31 141 HIS A O 1
ATOM 1116 N N . GLU A 1 142 ? 5.348 -0.406 6.548 1.00 81.69 142 GLU A N 1
ATOM 1117 C CA . GLU A 1 142 ? 5.367 1.036 6.807 1.00 81.69 142 GLU A CA 1
ATOM 1118 C C . GLU A 1 142 ? 5.545 1.369 8.294 1.00 81.69 142 GLU A C 1
ATOM 1120 O O . GLU A 1 142 ? 6.385 2.196 8.638 1.00 81.69 142 GLU A O 1
ATOM 1125 N N . ILE A 1 143 ? 4.807 0.705 9.192 1.00 74.50 143 ILE A N 1
ATOM 1126 C CA . ILE A 1 143 ? 4.847 1.011 10.633 1.00 74.50 143 ILE A CA 1
ATOM 1127 C C . ILE A 1 143 ? 6.222 0.698 11.242 1.00 74.50 143 ILE A C 1
ATOM 1129 O O . ILE A 1 143 ? 6.712 1.437 12.091 1.00 74.50 143 ILE A O 1
ATOM 1133 N N . ASN A 1 144 ? 6.856 -0.401 10.829 1.00 68.25 144 ASN A N 1
ATOM 1134 C CA . ASN A 1 144 ? 8.156 -0.802 11.370 1.00 68.25 144 ASN A CA 1
ATOM 1135 C C . ASN A 1 144 ? 9.336 -0.138 10.643 1.00 68.25 144 ASN A C 1
ATOM 1137 O O . ASN A 1 144 ? 10.483 -0.274 11.088 1.00 68.25 144 ASN A O 1
ATOM 1141 N N . PHE A 1 145 ? 9.100 0.551 9.521 1.00 61.12 145 PHE A N 1
ATOM 1142 C CA . PHE A 1 145 ? 10.165 1.177 8.751 1.00 61.12 145 PHE A CA 1
ATOM 1143 C C . PHE A 1 145 ? 10.354 2.644 9.080 1.00 61.12 145 PHE A C 1
ATOM 1145 O O . PHE A 1 145 ? 9.665 3.520 8.576 1.00 61.12 145 PHE A O 1
ATOM 1152 N N . ASN A 1 146 ? 11.490 2.915 9.716 1.00 51.72 146 ASN A N 1
ATOM 1153 C CA . ASN A 1 146 ? 12.201 4.179 9.548 1.00 51.72 146 ASN A CA 1
ATOM 1154 C C . ASN A 1 146 ? 13.197 4.094 8.370 1.00 51.72 146 ASN A C 1
ATOM 1156 O O . ASN A 1 146 ? 14.369 4.453 8.483 1.00 51.72 146 ASN A O 1
ATOM 1160 N N . GLY A 1 147 ? 12.745 3.498 7.260 1.00 47.50 147 GLY A N 1
ATOM 1161 C CA . GLY A 1 147 ? 13.404 3.599 5.970 1.00 47.50 147 GLY A CA 1
ATOM 1162 C C . GLY A 1 147 ? 14.833 3.097 5.847 1.00 47.50 147 GLY A C 1
ATOM 1163 O O . GLY A 1 147 ? 15.727 3.932 5.814 1.00 47.50 147 GLY A O 1
ATOM 1164 N N . ASN A 1 148 ? 15.073 1.780 5.732 1.00 49.88 148 ASN A N 1
ATOM 1165 C CA . ASN A 1 148 ? 16.287 1.220 5.096 1.00 49.88 148 ASN A CA 1
ATOM 1166 C C . ASN A 1 148 ? 16.395 -0.312 5.237 1.00 49.88 148 ASN A C 1
ATOM 1168 O O . ASN A 1 148 ? 17.255 -0.795 5.969 1.00 49.88 148 ASN A O 1
ATOM 1172 N N . TYR A 1 149 ? 15.618 -1.126 4.518 1.00 46.81 149 TYR A N 1
ATOM 1173 C CA . TYR A 1 149 ? 15.951 -2.564 4.460 1.00 46.81 149 TYR A CA 1
ATOM 1174 C C . TYR A 1 149 ? 17.159 -2.789 3.560 1.00 46.81 149 TYR A C 1
ATOM 1176 O O . TYR A 1 149 ? 18.161 -3.389 3.943 1.00 46.81 149 TYR A O 1
ATOM 1184 N N . THR A 1 150 ? 17.083 -2.236 2.354 1.00 46.84 150 THR A N 1
ATOM 1185 C CA . THR A 1 150 ? 18.027 -2.535 1.280 1.00 46.84 150 THR A CA 1
ATOM 1186 C C . THR A 1 150 ? 19.334 -1.764 1.459 1.00 46.84 150 THR A C 1
ATOM 1188 O O . THR A 1 150 ? 20.407 -2.329 1.248 1.00 46.84 150 THR A O 1
ATOM 1191 N N . ALA A 1 151 ? 19.301 -0.528 1.983 1.00 45.19 151 ALA A N 1
ATOM 1192 C CA . ALA A 1 151 ? 20.544 0.169 2.335 1.00 45.19 151 ALA A CA 1
ATOM 1193 C C . ALA A 1 151 ? 21.221 -0.395 3.599 1.00 45.19 151 ALA A C 1
ATOM 1195 O O . ALA A 1 151 ? 22.446 -0.289 3.717 1.00 45.19 151 ALA A O 1
ATOM 1196 N N . ARG A 1 152 ? 20.472 -1.042 4.513 1.00 46.56 152 ARG A N 1
ATOM 1197 C CA . ARG A 1 152 ? 21.073 -1.772 5.647 1.00 46.56 152 ARG A CA 1
ATOM 1198 C C . ARG A 1 152 ? 21.873 -2.985 5.181 1.00 46.56 152 ARG A C 1
ATOM 1200 O O . ARG A 1 152 ? 22.901 -3.264 5.787 1.00 46.56 152 ARG A O 1
ATOM 1207 N N . LEU A 1 153 ? 21.435 -3.661 4.116 1.00 47.38 153 LEU A N 1
ATOM 1208 C CA . LEU A 1 153 ? 22.094 -4.869 3.612 1.00 47.38 153 LEU A CA 1
ATOM 1209 C C . LEU A 1 153 ? 23.328 -4.591 2.744 1.00 47.38 153 LEU A C 1
ATOM 1211 O O . LEU A 1 153 ? 24.253 -5.397 2.765 1.00 47.38 153 LEU A O 1
ATOM 1215 N N . ALA A 1 154 ? 23.369 -3.473 2.008 1.00 45.16 154 ALA A N 1
ATOM 1216 C CA 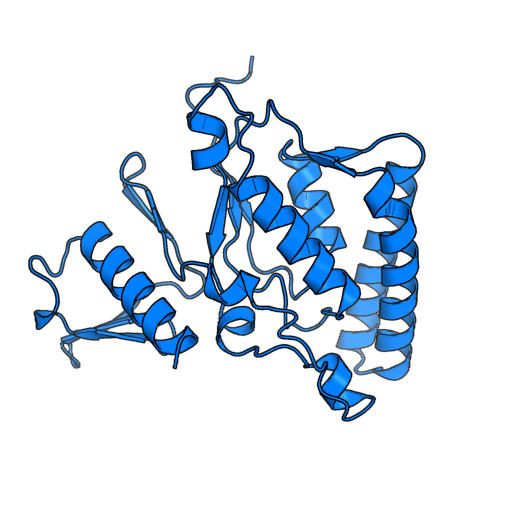. ALA A 1 154 ? 24.457 -3.218 1.059 1.00 45.16 154 ALA A CA 1
ATOM 1217 C C . ALA A 1 154 ? 25.510 -2.195 1.522 1.00 45.16 154 ALA A C 1
ATOM 1219 O O . ALA A 1 154 ? 26.667 -2.350 1.150 1.00 45.16 154 ALA A O 1
ATOM 1220 N N . ASN A 1 155 ? 25.158 -1.152 2.293 1.00 45.50 155 ASN A N 1
ATOM 1221 C CA . ASN A 1 155 ? 26.063 0.002 2.460 1.00 45.50 155 ASN A CA 1
ATOM 1222 C C . ASN A 1 155 ? 26.120 0.649 3.855 1.00 45.50 155 ASN A C 1
ATOM 1224 O O . ASN A 1 155 ? 26.829 1.643 4.004 1.00 45.50 155 ASN A O 1
ATOM 1228 N N . HIS A 1 156 ? 25.405 0.141 4.869 1.00 44.53 156 HIS A N 1
ATOM 1229 C CA . HIS A 1 156 ? 25.409 0.665 6.255 1.00 44.53 156 HIS A CA 1
ATOM 1230 C C . HIS A 1 156 ? 25.265 2.199 6.399 1.00 44.53 156 HIS A C 1
ATOM 1232 O O . HIS A 1 156 ? 25.592 2.762 7.442 1.00 44.53 156 HIS A O 1
ATOM 1238 N N . LYS A 1 157 ? 24.768 2.905 5.378 1.00 42.62 157 LYS A N 1
ATOM 1239 C CA . LYS A 1 157 ? 24.557 4.352 5.414 1.00 42.62 157 LYS A CA 1
ATOM 1240 C C . LYS A 1 157 ? 23.070 4.618 5.537 1.00 42.62 157 LYS A C 1
ATOM 1242 O O . LYS A 1 157 ? 22.306 4.394 4.601 1.00 42.62 157 LYS A O 1
ATOM 1247 N N . LEU A 1 158 ? 22.681 5.091 6.717 1.00 43.91 158 LEU A N 1
ATOM 1248 C CA . LEU A 1 158 ? 21.365 5.669 6.951 1.00 43.91 158 LEU A CA 1
ATOM 1249 C C . LEU A 1 158 ? 21.197 6.876 6.016 1.00 43.91 158 LEU A C 1
ATOM 1251 O O . LEU A 1 158 ? 22.117 7.687 5.892 1.00 43.91 158 LEU A O 1
ATOM 1255 N N . SER A 1 159 ? 20.056 6.998 5.330 1.00 44.97 159 SER A N 1
ATOM 1256 C CA . SER A 1 159 ? 19.762 8.237 4.611 1.00 44.97 159 SER A CA 1
ATOM 1257 C C . SER A 1 159 ? 19.563 9.337 5.651 1.00 44.97 159 SER A C 1
ATOM 1259 O O . SER A 1 159 ? 18.770 9.166 6.569 1.00 44.97 159 SER A O 1
ATOM 1261 N N . ALA A 1 160 ? 20.279 10.453 5.517 1.00 42.28 160 ALA A N 1
ATOM 1262 C CA . ALA A 1 160 ? 20.287 11.537 6.505 1.00 42.28 160 ALA A CA 1
ATOM 1263 C C . ALA A 1 160 ? 18.975 12.351 6.583 1.00 42.28 160 ALA A C 1
ATOM 1265 O O . ALA A 1 160 ? 18.867 13.244 7.414 1.00 42.28 160 ALA A O 1
ATOM 1266 N N . GLY A 1 161 ? 17.998 12.067 5.718 1.00 51.44 161 GLY A N 1
ATOM 1267 C CA . GLY A 1 161 ? 16.657 12.644 5.769 1.00 51.44 161 GLY A CA 1
ATOM 1268 C C . GLY A 1 161 ? 15.629 11.544 5.982 1.00 51.44 161 GLY A C 1
ATOM 1269 O O . GLY A 1 161 ? 15.803 10.439 5.454 1.00 51.44 161 GLY A O 1
ATOM 1270 N N . ASP A 1 162 ? 14.580 11.862 6.737 1.00 58.88 162 ASP A N 1
ATOM 1271 C CA . ASP A 1 162 ? 13.412 11.014 6.963 1.00 58.88 162 ASP A CA 1
ATOM 1272 C C . ASP A 1 162 ? 12.688 10.830 5.609 1.00 58.88 162 ASP A C 1
ATOM 1274 O O . ASP A 1 162 ? 11.796 11.545 5.169 1.00 58.88 162 ASP A O 1
ATOM 1278 N N . THR A 1 163 ? 13.207 9.878 4.832 1.00 55.94 163 THR A N 1
ATOM 1279 C CA . THR A 1 163 ? 12.747 9.553 3.474 1.00 55.94 163 THR A CA 1
ATOM 1280 C C . THR A 1 163 ? 11.278 9.112 3.474 1.00 55.94 163 THR A C 1
ATOM 1282 O O . THR A 1 163 ? 10.643 9.062 2.423 1.00 55.94 163 THR A O 1
ATOM 1285 N N . TYR A 1 164 ? 10.738 8.852 4.661 1.00 71.12 164 TYR A N 1
ATOM 1286 C CA . TYR A 1 164 ? 9.456 8.242 4.908 1.00 71.12 164 TYR A CA 1
ATOM 1287 C C . TYR A 1 164 ? 8.586 9.106 5.837 1.00 71.12 164 TYR A C 1
ATOM 1289 O O . TYR A 1 164 ? 7.609 8.590 6.366 1.00 71.12 164 TYR A O 1
ATOM 1297 N N . ASN A 1 165 ? 8.836 10.423 5.976 1.00 73.25 165 ASN A N 1
ATOM 1298 C CA . ASN A 1 165 ? 7.955 11.325 6.749 1.00 73.25 165 ASN A CA 1
ATOM 1299 C C . ASN A 1 165 ? 6.480 11.165 6.356 1.00 73.25 165 ASN A C 1
ATOM 1301 O O . ASN A 1 165 ? 5.594 11.285 7.196 1.00 73.25 165 ASN A O 1
ATOM 1305 N N . LEU A 1 166 ? 6.214 10.904 5.070 1.00 76.94 166 LEU A N 1
ATOM 1306 C CA . LEU A 1 166 ? 4.861 10.697 4.556 1.00 76.94 166 LEU A CA 1
ATOM 1307 C C . LEU A 1 166 ? 4.170 9.475 5.178 1.00 76.94 166 LEU A C 1
ATOM 1309 O O . LEU A 1 166 ? 2.953 9.519 5.336 1.00 76.94 166 LEU A O 1
ATOM 1313 N N . ILE A 1 167 ? 4.916 8.443 5.593 1.00 80.19 167 ILE A N 1
ATOM 1314 C CA . ILE A 1 167 ? 4.370 7.284 6.314 1.00 80.19 167 ILE A CA 1
ATOM 1315 C C . ILE A 1 167 ? 3.709 7.717 7.622 1.00 80.19 167 ILE A C 1
ATOM 1317 O O . ILE A 1 167 ? 2.616 7.255 7.924 1.00 80.19 167 ILE A O 1
ATOM 1321 N N . LYS A 1 168 ? 4.305 8.665 8.355 1.00 79.56 168 LYS A N 1
ATOM 1322 C CA . LYS A 1 168 ? 3.757 9.169 9.630 1.00 79.56 168 LYS A CA 1
ATOM 1323 C C . LYS A 1 168 ? 2.387 9.840 9.473 1.00 79.56 168 LYS A C 1
ATOM 1325 O O . LYS A 1 168 ? 1.663 10.030 10.442 1.00 79.56 168 LYS A O 1
ATOM 1330 N N . THR A 1 169 ? 2.023 10.208 8.243 1.00 81.44 169 THR A N 1
ATOM 1331 C CA . THR A 1 169 ? 0.721 10.811 7.914 1.00 81.44 169 THR A CA 1
ATOM 1332 C C . THR A 1 169 ? -0.350 9.788 7.535 1.00 81.44 169 THR A C 1
ATOM 1334 O O . THR A 1 169 ? -1.486 10.178 7.240 1.00 81.44 169 THR A O 1
ATOM 1337 N N . LEU A 1 170 ? 0.014 8.507 7.444 1.00 87.06 170 LEU A N 1
ATOM 1338 C CA . LEU A 1 170 ? -0.899 7.435 7.077 1.00 87.06 170 LEU A CA 1
ATOM 1339 C C . LEU A 1 170 ? -1.687 6.981 8.305 1.00 87.06 170 LEU A C 1
ATOM 1341 O O . LEU A 1 170 ? -1.194 6.970 9.429 1.00 87.06 170 LEU A O 1
ATOM 1345 N N . ASP A 1 171 ? -2.937 6.613 8.071 1.00 91.31 171 ASP A N 1
ATOM 1346 C CA . ASP A 1 171 ? -3.748 5.929 9.068 1.00 91.31 171 ASP A CA 1
ATOM 1347 C C . ASP A 1 171 ? -3.458 4.418 9.007 1.00 91.31 171 ASP A C 1
ATOM 1349 O O . ASP A 1 171 ? -2.945 3.914 8.011 1.00 91.31 171 ASP A O 1
ATOM 1353 N N . VAL A 1 172 ? -3.785 3.665 10.056 1.00 91.56 172 VAL A N 1
ATOM 1354 C CA . VAL A 1 172 ? -3.594 2.194 10.094 1.00 91.56 172 VAL A CA 1
ATOM 1355 C C . VAL A 1 172 ? -4.890 1.429 9.841 1.00 91.56 172 VAL A C 1
ATOM 1357 O O . VAL A 1 172 ? -4.885 0.222 9.584 1.00 91.56 172 VAL A O 1
ATOM 1360 N N . CYS A 1 173 ? -6.021 2.128 9.900 1.00 92.75 173 CYS A N 1
ATOM 1361 C CA . CYS A 1 173 ? -7.328 1.598 9.552 1.00 92.75 173 CYS A CA 1
ATOM 1362 C C . CYS A 1 173 ? -8.271 2.710 9.080 1.00 92.75 173 CYS A C 1
ATOM 1364 O O . CYS A 1 173 ? -8.081 3.885 9.391 1.00 92.75 173 CYS A O 1
ATOM 1366 N N . ASN A 1 174 ? -9.303 2.336 8.331 1.00 92.12 174 ASN A N 1
ATOM 1367 C CA . ASN A 1 174 ? -10.319 3.252 7.824 1.00 92.12 174 ASN A CA 1
ATOM 1368 C C . ASN A 1 174 ? -11.707 2.643 7.993 1.00 92.12 174 ASN A C 1
ATOM 1370 O O . ASN A 1 174 ? -11.922 1.491 7.610 1.00 92.12 174 ASN A O 1
ATOM 1374 N N . TYR A 1 175 ? -12.646 3.430 8.508 1.00 91.50 175 TYR A N 1
ATOM 1375 C CA . TYR A 1 175 ? -14.055 3.068 8.545 1.00 91.50 175 TYR A CA 1
ATOM 1376 C C . TYR A 1 175 ? -14.836 3.872 7.503 1.00 91.50 175 TYR A C 1
ATOM 1378 O O . TYR A 1 175 ? -14.889 5.098 7.566 1.00 91.50 175 TYR A O 1
ATOM 1386 N N . ASP A 1 176 ? -15.440 3.175 6.544 1.00 87.06 176 ASP A N 1
ATOM 1387 C CA . ASP A 1 176 ? -16.386 3.751 5.590 1.00 87.06 176 ASP A CA 1
ATOM 1388 C C . ASP A 1 176 ? -17.801 3.624 6.169 1.00 87.06 176 ASP A C 1
ATOM 1390 O O . ASP A 1 176 ? -18.364 2.528 6.207 1.00 87.06 176 ASP A O 1
ATOM 1394 N N . SER A 1 177 ? -18.371 4.739 6.630 1.00 83.94 177 SER A N 1
ATOM 1395 C CA . SER A 1 177 ? -19.708 4.773 7.231 1.00 83.94 177 SER A CA 1
ATOM 1396 C C . SER A 1 177 ? -20.841 4.633 6.211 1.00 83.94 177 SER A C 1
ATOM 1398 O O . SER A 1 177 ? -21.921 4.169 6.574 1.00 83.94 177 SER A O 1
ATOM 1400 N N . GLU A 1 178 ? -20.618 4.956 4.935 1.00 82.31 178 GLU A N 1
ATOM 1401 C CA . GLU A 1 178 ? -21.619 4.755 3.881 1.00 82.31 178 GLU A CA 1
ATOM 1402 C C . GLU A 1 178 ? -21.758 3.266 3.554 1.00 82.31 178 GLU A C 1
ATOM 1404 O O . GLU A 1 178 ? -22.869 2.758 3.393 1.00 82.31 178 GLU A O 1
ATOM 1409 N N . ARG A 1 179 ? -20.627 2.551 3.493 1.00 81.00 179 ARG A N 1
ATOM 1410 C CA . ARG A 1 179 ? -20.584 1.112 3.182 1.00 81.00 179 ARG A CA 1
ATOM 1411 C C . ARG A 1 179 ? -20.607 0.212 4.416 1.00 81.00 179 ARG A C 1
ATOM 1413 O O . ARG A 1 179 ? -20.791 -0.992 4.264 1.00 81.00 179 ARG A O 1
ATOM 1420 N N . GLN A 1 180 ? -20.436 0.777 5.612 1.00 88.25 180 GLN A N 1
ATOM 1421 C CA . GLN A 1 180 ? -20.286 0.055 6.883 1.00 88.25 180 GLN A CA 1
ATOM 1422 C C . GLN A 1 180 ? -19.111 -0.942 6.844 1.00 88.25 180 GLN A C 1
ATOM 1424 O O . GLN A 1 180 ? -19.220 -2.079 7.302 1.00 88.25 180 GLN A O 1
ATOM 1429 N N . VAL A 1 181 ? -17.978 -0.523 6.266 1.00 88.62 181 VAL A N 1
ATOM 1430 C CA . VAL A 1 181 ? -16.784 -1.369 6.098 1.00 88.62 181 VAL A CA 1
ATOM 1431 C C . VAL A 1 181 ? -15.617 -0.797 6.893 1.00 88.62 181 VAL A C 1
ATOM 1433 O O . VAL A 1 181 ? -15.137 0.299 6.611 1.00 88.62 181 VAL A O 1
ATOM 1436 N N . LEU A 1 182 ? -15.115 -1.576 7.853 1.00 91.81 182 LEU A N 1
ATOM 1437 C CA . LEU A 1 182 ? -13.858 -1.307 8.549 1.00 91.81 182 LEU A CA 1
ATOM 1438 C C . LEU A 1 182 ? -12.721 -2.049 7.845 1.00 91.81 182 LEU A C 1
ATOM 1440 O O . LEU A 1 182 ? -12.773 -3.265 7.678 1.00 91.81 182 LEU A O 1
ATOM 1444 N N . THR A 1 183 ? -11.703 -1.306 7.432 1.00 92.06 183 THR A N 1
ATOM 1445 C CA . THR A 1 183 ? -10.587 -1.813 6.633 1.00 92.06 183 THR A CA 1
ATOM 1446 C C . THR A 1 183 ? -9.268 -1.577 7.356 1.00 92.06 183 THR A C 1
ATOM 1448 O O . THR A 1 183 ? -9.039 -0.492 7.888 1.00 92.06 183 THR A O 1
ATOM 1451 N N . SER A 1 184 ? -8.389 -2.574 7.352 1.00 93.19 184 SER A N 1
ATOM 1452 C CA . SER A 1 184 ? -7.015 -2.474 7.845 1.00 93.19 184 SER A CA 1
ATOM 1453 C C . SER A 1 184 ? -6.115 -3.472 7.115 1.00 93.19 184 SER A C 1
ATOM 1455 O O . SER A 1 184 ? -6.617 -4.391 6.467 1.00 93.19 184 SER A O 1
ATOM 1457 N N . HIS A 1 185 ? -4.797 -3.311 7.244 1.00 91.56 185 HIS A N 1
ATOM 1458 C CA . HIS A 1 185 ? -3.827 -4.246 6.671 1.00 91.56 185 HIS A CA 1
ATOM 1459 C C . HIS A 1 185 ? -3.944 -5.660 7.276 1.00 91.56 185 HIS A C 1
ATOM 1461 O O . HIS A 1 185 ? -4.071 -6.653 6.568 1.00 91.56 185 HIS A O 1
ATOM 1467 N N . HIS A 1 186 ? -3.921 -5.748 8.613 1.00 84.69 186 HIS A N 1
ATOM 1468 C CA . HIS A 1 186 ? -3.791 -7.009 9.369 1.00 84.69 186 HIS A CA 1
ATOM 1469 C C . HIS A 1 186 ? -5.123 -7.651 9.772 1.00 84.69 186 HIS A C 1
ATOM 1471 O O . HIS A 1 186 ? -5.143 -8.696 10.422 1.00 84.69 186 HIS A O 1
ATOM 1477 N N . GLY A 1 187 ? -6.246 -7.002 9.462 1.00 90.50 187 GLY A N 1
ATOM 1478 C CA . GLY A 1 187 ? -7.503 -7.258 10.159 1.00 90.50 187 GLY A CA 1
ATOM 1479 C C . GLY A 1 187 ? -7.457 -6.782 11.617 1.00 90.50 187 GLY A C 1
ATOM 1480 O O . GLY A 1 187 ? -6.459 -6.236 12.090 1.00 90.50 187 GLY A O 1
ATOM 1481 N N . ILE A 1 188 ? -8.571 -6.941 12.330 1.00 94.31 188 ILE A N 1
ATOM 1482 C CA . ILE A 1 188 ? -8.699 -6.552 13.740 1.00 94.31 188 ILE A CA 1
ATOM 1483 C C . ILE A 1 188 ? -9.192 -7.757 14.530 1.00 94.31 188 ILE A C 1
ATOM 1485 O O . ILE A 1 188 ? -10.204 -8.367 14.186 1.00 94.31 188 ILE A O 1
ATOM 1489 N N . ILE A 1 189 ? -8.479 -8.083 15.604 1.00 95.94 189 ILE A N 1
ATOM 1490 C CA . ILE A 1 189 ? -8.837 -9.174 16.511 1.00 95.94 189 ILE A CA 1
ATOM 1491 C C . ILE A 1 189 ? -9.555 -8.581 17.715 1.00 95.94 189 ILE A C 1
ATOM 1493 O O . ILE A 1 189 ? -9.065 -7.637 18.331 1.00 95.94 189 ILE A O 1
ATOM 1497 N N . ARG A 1 190 ? -10.697 -9.163 18.077 1.00 96.38 190 ARG A N 1
ATOM 1498 C CA . ARG A 1 190 ? -11.374 -8.908 19.349 1.00 96.38 190 ARG A CA 1
ATOM 1499 C C . ARG A 1 190 ? -10.954 -9.981 20.352 1.00 96.38 190 ARG A C 1
ATOM 1501 O O . ARG A 1 190 ? -11.334 -11.138 20.201 1.00 96.38 190 ARG A O 1
ATOM 1508 N N . ASP A 1 191 ? -10.158 -9.602 21.341 1.00 96.38 191 ASP A N 1
ATOM 1509 C CA . ASP A 1 191 ? -9.648 -10.488 22.389 1.00 96.38 191 ASP A CA 1
ATOM 1510 C C . ASP A 1 191 ? -10.500 -10.316 23.658 1.00 96.38 191 ASP A C 1
ATOM 1512 O O . ASP A 1 191 ? -10.386 -9.325 24.384 1.00 96.38 191 ASP A O 1
ATOM 1516 N N . GLU A 1 192 ? -11.398 -11.271 23.906 1.00 95.81 192 GLU A N 1
ATOM 1517 C CA . GLU A 1 192 ? -12.299 -11.256 25.068 1.00 95.81 192 GLU A CA 1
ATOM 1518 C C . GLU A 1 192 ? -11.571 -11.533 26.391 1.00 95.81 192 GLU A C 1
ATOM 1520 O O . GLU A 1 192 ? -11.971 -11.015 27.435 1.00 95.81 192 GLU A O 1
ATOM 1525 N N . GLU A 1 193 ? -10.483 -12.309 26.368 1.00 96.19 193 GLU A N 1
ATOM 1526 C CA . GLU A 1 193 ? -9.715 -12.635 27.575 1.00 96.19 193 GLU A CA 1
ATOM 1527 C C . GLU A 1 193 ? -8.961 -11.403 28.080 1.00 96.19 193 GLU A C 1
ATOM 1529 O O . GLU A 1 193 ? -9.018 -11.067 29.267 1.00 96.19 193 GLU A O 1
ATOM 1534 N N . LYS A 1 194 ? -8.302 -10.684 27.163 1.00 96.00 194 LYS A N 1
ATOM 1535 C CA . LYS A 1 194 ? -7.591 -9.432 27.466 1.00 96.00 194 LYS A CA 1
ATOM 1536 C C . LYS A 1 194 ? -8.494 -8.203 27.465 1.00 96.00 194 LYS A C 1
ATOM 1538 O O . LYS A 1 194 ? -8.048 -7.126 27.862 1.00 96.00 194 LYS A O 1
ATOM 1543 N N . LYS A 1 195 ? -9.759 -8.361 27.064 1.00 97.00 195 LYS A N 1
ATOM 1544 C CA . LYS A 1 195 ? -10.772 -7.300 26.977 1.00 97.00 195 LYS A CA 1
ATOM 1545 C C . LYS A 1 195 ? -10.310 -6.124 26.112 1.00 97.00 195 LYS A C 1
ATOM 1547 O O . LYS A 1 195 ? -10.397 -4.962 26.526 1.00 97.00 195 LYS A O 1
ATOM 1552 N N . CYS A 1 196 ? -9.778 -6.420 24.930 1.00 97.75 196 CYS A N 1
ATOM 1553 C CA . CYS A 1 196 ? -9.262 -5.413 24.010 1.00 97.75 196 CYS A CA 1
ATOM 1554 C C . CYS A 1 196 ? -9.450 -5.788 22.535 1.00 97.75 196 CYS A C 1
ATOM 1556 O O . CYS A 1 196 ? -9.687 -6.940 22.177 1.00 97.75 196 CYS A O 1
ATOM 1558 N N . TYR A 1 197 ? -9.330 -4.785 21.670 1.00 97.81 197 TYR A N 1
ATOM 1559 C CA . TYR A 1 197 ? -9.099 -4.961 20.242 1.00 97.81 197 TYR A CA 1
ATOM 1560 C C . TYR A 1 197 ? -7.607 -4.864 19.930 1.00 97.81 197 TYR A C 1
ATOM 1562 O O . TYR A 1 197 ? -6.912 -4.013 20.491 1.00 97.81 197 TYR A O 1
ATOM 1570 N N . CYS A 1 198 ? -7.138 -5.683 18.992 1.00 95.00 198 CYS A N 1
ATOM 1571 C CA . CYS A 1 198 ? -5.753 -5.718 18.535 1.00 95.00 198 CYS A CA 1
ATOM 1572 C C . CYS A 1 198 ? -5.676 -5.457 17.026 1.00 95.00 198 CYS A C 1
ATOM 1574 O O . CYS A 1 198 ? -6.373 -6.112 16.248 1.00 95.00 198 CYS A O 1
ATOM 1576 N N . LEU A 1 199 ? -4.789 -4.543 16.628 1.00 91.62 199 LEU A N 1
ATOM 1577 C CA . LEU A 1 199 ? -4.411 -4.265 15.241 1.00 91.62 199 LEU A CA 1
ATOM 1578 C C . LEU A 1 199 ? -2.881 -4.270 15.158 1.00 91.62 199 LEU A C 1
ATOM 1580 O O . LEU A 1 199 ? -2.223 -3.303 15.548 1.00 91.62 199 LEU A O 1
ATOM 1584 N N . GLY A 1 200 ? -2.303 -5.382 14.702 1.00 84.94 200 GLY A N 1
ATOM 1585 C CA . GLY A 1 200 ? -0.856 -5.590 14.780 1.00 84.94 200 GLY A CA 1
ATOM 1586 C C . GLY A 1 200 ? -0.354 -5.456 16.225 1.00 84.94 200 GLY A C 1
ATOM 1587 O O . GLY A 1 200 ? -0.826 -6.158 17.119 1.00 84.94 200 GLY A O 1
ATOM 1588 N N . ALA A 1 201 ? 0.588 -4.539 16.459 1.00 83.38 201 ALA A N 1
ATOM 1589 C CA . ALA A 1 201 ? 1.118 -4.243 17.793 1.00 83.38 201 ALA A CA 1
ATOM 1590 C C . ALA A 1 201 ? 0.236 -3.286 18.623 1.00 83.38 201 ALA A C 1
ATOM 1592 O O . ALA A 1 201 ? 0.444 -3.155 19.830 1.00 83.38 201 ALA A O 1
ATOM 1593 N N . LEU A 1 202 ? -0.742 -2.614 18.006 1.00 89.38 202 LEU A N 1
ATOM 1594 C CA . LEU A 1 202 ? -1.610 -1.662 18.694 1.00 89.38 202 LEU A CA 1
ATOM 1595 C C . LEU A 1 202 ? -2.735 -2.387 19.432 1.00 89.38 202 LEU A C 1
ATOM 1597 O O . LEU A 1 202 ? -3.359 -3.305 18.898 1.00 89.38 202 LEU A O 1
ATOM 1601 N N . GLN A 1 203 ? -3.032 -1.920 20.645 1.00 94.56 203 GLN A N 1
ATOM 1602 C CA . GLN A 1 203 ? -4.134 -2.424 21.462 1.00 94.56 203 GLN A CA 1
ATOM 1603 C C . GLN A 1 203 ? -5.058 -1.295 21.919 1.00 94.56 203 GLN A C 1
ATOM 1605 O O . GLN A 1 203 ? -4.611 -0.237 22.383 1.00 94.56 203 GLN A O 1
ATOM 1610 N N . VAL A 1 204 ? -6.361 -1.562 21.837 1.00 96.94 204 VAL A N 1
ATOM 1611 C CA . VAL A 1 204 ? -7.437 -0.703 22.338 1.00 96.94 204 VAL A CA 1
ATOM 1612 C C . VAL A 1 204 ? -8.258 -1.495 23.356 1.00 96.94 204 VAL A C 1
ATOM 1614 O O . VAL A 1 204 ? -9.115 -2.292 22.975 1.00 96.94 204 VAL A O 1
ATOM 1617 N N . PRO A 1 205 ? -7.994 -1.329 24.663 1.00 97.56 205 PRO A N 1
ATOM 1618 C CA . PRO A 1 205 ? -8.849 -1.864 25.718 1.00 97.56 205 PRO A CA 1
ATOM 1619 C C . PRO A 1 205 ? -10.307 -1.415 25.559 1.00 97.56 205 PRO A C 1
ATOM 1621 O O . PRO A 1 205 ? -10.560 -0.251 25.251 1.00 97.56 205 PRO A O 1
ATOM 1624 N N . PHE A 1 206 ? -11.276 -2.296 25.830 1.00 97.69 206 PHE A N 1
ATOM 1625 C CA . PHE A 1 206 ? -12.705 -1.983 25.659 1.00 97.69 206 PHE A CA 1
ATOM 1626 C C . PHE A 1 206 ? -13.164 -0.783 26.497 1.00 97.69 206 PHE A C 1
ATOM 1628 O O . PHE A 1 206 ? -14.072 -0.065 26.097 1.00 97.69 206 PHE A O 1
ATOM 1635 N N . ASN A 1 207 ? -12.520 -0.533 27.640 1.00 96.56 207 ASN A N 1
ATOM 1636 C CA . ASN A 1 207 ? -12.829 0.606 28.506 1.00 96.56 207 ASN A CA 1
ATOM 1637 C C . ASN A 1 207 ? -12.324 1.961 27.972 1.00 96.56 207 ASN A C 1
ATOM 1639 O O . ASN A 1 207 ? -12.644 2.988 28.565 1.00 96.56 207 ASN A O 1
ATOM 1643 N N . GLN A 1 208 ? -11.538 1.978 26.888 1.00 96.75 208 GLN A N 1
ATOM 1644 C CA . GLN A 1 208 ? -11.154 3.205 26.179 1.00 96.75 208 GLN A CA 1
ATOM 1645 C C . GLN A 1 208 ? -12.212 3.633 25.154 1.00 96.75 208 GLN A C 1
ATOM 1647 O O . GLN A 1 208 ? -12.112 4.733 24.618 1.00 96.75 208 GLN A O 1
ATOM 1652 N N . MET A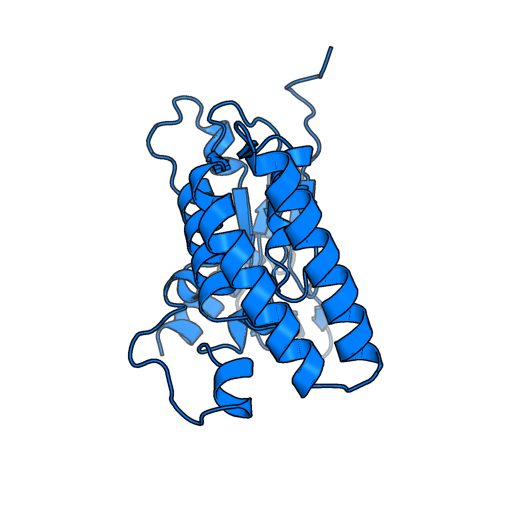 1 209 ? -13.216 2.788 24.902 1.00 97.44 209 MET A N 1
ATOM 1653 C CA . MET A 1 209 ? -14.331 3.064 24.003 1.00 97.44 209 MET A CA 1
ATOM 1654 C C . MET A 1 209 ? -15.597 3.374 24.801 1.00 97.44 209 MET A C 1
ATOM 1656 O O . MET A 1 209 ? -15.877 2.732 25.817 1.00 97.44 209 MET A O 1
ATOM 1660 N N . LYS A 1 210 ? -16.400 4.322 24.318 1.00 97.00 210 LYS A N 1
ATOM 1661 C CA . LYS A 1 210 ? -17.753 4.575 24.831 1.00 97.00 210 LYS A CA 1
ATOM 1662 C C . LYS A 1 210 ? -18.689 3.436 24.452 1.00 97.00 210 LYS A C 1
ATOM 1664 O O . LYS A 1 210 ? -19.473 2.987 25.286 1.00 97.00 210 LYS A O 1
ATOM 1669 N N . ASN A 1 211 ? -18.598 2.968 23.208 1.00 95.19 211 ASN A N 1
ATOM 1670 C CA . ASN A 1 211 ? -19.310 1.795 22.727 1.00 95.19 211 ASN A CA 1
ATOM 1671 C C . ASN A 1 211 ? -18.296 0.782 22.175 1.00 95.19 211 ASN A C 1
ATOM 1673 O O . ASN A 1 211 ? -17.812 0.962 21.062 1.00 95.19 211 ASN A O 1
ATOM 1677 N N . PRO A 1 212 ? -18.028 -0.336 22.876 1.00 92.38 212 PRO A N 1
ATOM 1678 C CA . PRO A 1 212 ? -17.080 -1.353 22.419 1.00 92.38 212 PRO A CA 1
ATOM 1679 C C . PRO A 1 212 ? -17.429 -2.011 21.080 1.00 92.38 212 PRO A C 1
ATOM 1681 O O . PRO A 1 212 ? -16.653 -2.822 20.597 1.00 92.38 212 PRO A O 1
ATOM 1684 N N . THR A 1 213 ? -18.596 -1.740 20.496 1.00 93.44 213 THR A N 1
ATOM 1685 C CA . THR A 1 213 ? -19.014 -2.265 19.187 1.00 93.44 213 THR A CA 1
ATOM 1686 C C . THR A 1 213 ? -19.053 -1.204 18.090 1.00 93.44 213 THR A C 1
ATOM 1688 O O . THR A 1 213 ? -19.460 -1.519 16.978 1.00 93.44 213 THR A O 1
ATOM 1691 N N . ASP A 1 214 ? -18.634 0.030 18.382 1.00 96.44 214 ASP A N 1
ATOM 1692 C CA . ASP A 1 214 ? -18.579 1.120 17.410 1.00 96.44 214 ASP A CA 1
ATOM 1693 C C . ASP A 1 214 ? -17.283 1.041 16.571 1.00 96.44 214 ASP A C 1
ATOM 1695 O O . ASP A 1 214 ? -16.188 1.277 17.098 1.00 96.44 214 ASP A O 1
ATOM 1699 N N . PRO A 1 215 ? -17.371 0.692 15.272 1.00 95.38 215 PRO A N 1
ATOM 1700 C CA . PRO A 1 215 ? -16.199 0.566 14.409 1.00 95.38 215 PRO A CA 1
ATOM 1701 C C . PRO A 1 215 ? -15.552 1.914 14.056 1.00 95.38 215 PRO A C 1
ATOM 1703 O O . PRO A 1 215 ? -14.351 1.948 13.788 1.00 95.38 215 PRO A O 1
ATOM 1706 N N . GLU A 1 216 ? -16.306 3.018 14.070 1.00 95.62 216 GLU A N 1
ATOM 1707 C CA . GLU A 1 216 ? -15.783 4.356 13.780 1.00 95.62 216 GLU A CA 1
ATOM 1708 C C . GLU A 1 216 ? -14.956 4.869 14.960 1.00 95.62 216 GLU A C 1
ATOM 1710 O O . GLU A 1 216 ? -13.827 5.336 14.788 1.00 95.62 216 GLU A O 1
ATOM 1715 N N . GLU A 1 217 ? -15.485 4.718 16.179 1.00 97.31 217 GLU A N 1
ATOM 1716 C CA . GLU A 1 217 ? -14.746 5.019 17.406 1.00 97.31 217 GLU A CA 1
ATOM 1717 C C . GLU A 1 217 ? -13.456 4.190 17.478 1.00 97.31 217 GLU A C 1
ATOM 1719 O O . GLU A 1 217 ? -12.383 4.735 17.755 1.00 97.31 217 GLU A O 1
ATOM 1724 N N . LEU A 1 218 ? -13.534 2.893 17.160 1.00 97.31 218 LEU A N 1
ATOM 1725 C CA . LEU A 1 218 ? -12.374 2.004 17.161 1.00 97.31 218 LEU A CA 1
ATOM 1726 C C . LEU A 1 218 ? -11.294 2.471 16.180 1.00 97.31 218 LEU A C 1
ATOM 1728 O O . LEU A 1 218 ? -10.120 2.556 16.555 1.00 97.31 218 LEU A O 1
ATOM 1732 N N . ALA A 1 219 ? -11.688 2.799 14.945 1.00 95.56 219 ALA A N 1
ATOM 1733 C CA . ALA A 1 219 ? -10.761 3.260 13.918 1.00 95.56 219 ALA A CA 1
ATOM 1734 C C . ALA A 1 219 ? -10.047 4.554 14.334 1.00 95.56 219 ALA A C 1
ATOM 1736 O O . ALA A 1 219 ? -8.821 4.658 14.253 1.00 95.56 219 ALA A O 1
ATOM 1737 N N . ASN A 1 220 ? -10.804 5.514 14.872 1.00 95.56 220 ASN A N 1
ATOM 1738 C CA . ASN A 1 220 ? -10.267 6.781 15.358 1.00 95.56 220 ASN A CA 1
ATOM 1739 C C . ASN A 1 220 ? -9.247 6.589 16.490 1.00 95.56 220 ASN A C 1
ATOM 1741 O O . ASN A 1 220 ? -8.203 7.246 16.495 1.00 95.56 220 ASN A O 1
ATOM 1745 N N . ILE A 1 221 ? -9.507 5.677 17.435 1.00 96.88 221 ILE A N 1
ATOM 1746 C CA . ILE A 1 221 ? -8.572 5.399 18.534 1.00 96.88 221 ILE A CA 1
ATOM 1747 C C . ILE A 1 221 ? -7.296 4.724 18.014 1.00 96.88 221 ILE A C 1
ATOM 1749 O O . ILE A 1 221 ? -6.202 5.121 18.423 1.00 96.88 221 ILE A O 1
ATOM 1753 N N . PHE A 1 222 ? -7.402 3.739 17.115 1.00 95.50 222 PHE A N 1
ATOM 1754 C CA . PHE A 1 222 ? -6.223 3.100 16.517 1.00 95.50 222 PHE A CA 1
ATOM 1755 C C . PHE A 1 222 ? -5.353 4.105 15.760 1.00 95.50 222 PHE A C 1
ATOM 1757 O O . PHE A 1 222 ? -4.148 4.168 16.003 1.00 95.50 222 PHE A O 1
ATOM 1764 N N . ASN A 1 223 ? -5.957 4.931 14.904 1.00 93.75 223 ASN A N 1
ATOM 1765 C CA . ASN A 1 223 ? -5.234 5.936 14.124 1.00 93.75 223 ASN A CA 1
ATOM 1766 C C . ASN A 1 223 ? -4.590 7.003 15.015 1.00 93.75 223 ASN A C 1
ATOM 1768 O O . ASN A 1 223 ? -3.465 7.426 14.755 1.00 93.75 223 ASN A O 1
ATOM 1772 N N . LYS A 1 224 ? -5.260 7.408 16.100 1.00 93.38 224 LYS A N 1
ATOM 1773 C CA . LYS A 1 224 ? -4.682 8.324 17.089 1.00 93.38 224 LYS A CA 1
ATOM 1774 C C . LYS A 1 224 ? -3.452 7.717 17.771 1.00 93.38 224 LYS A C 1
ATOM 1776 O O . LYS A 1 224 ? -2.401 8.347 17.768 1.00 93.38 224 LYS A O 1
ATOM 1781 N N . LYS A 1 225 ? -3.566 6.493 18.300 1.00 91.50 225 LYS A N 1
ATOM 1782 C CA . LYS A 1 225 ? -2.442 5.786 18.943 1.00 91.50 225 LYS A CA 1
ATOM 1783 C C . LYS A 1 225 ? -1.266 5.592 17.988 1.00 91.50 225 LYS A C 1
ATOM 1785 O O . LYS A 1 225 ? -0.119 5.682 18.407 1.00 91.50 225 LYS A O 1
ATOM 1790 N N . HIS A 1 226 ? -1.549 5.311 16.717 1.00 87.44 226 HIS A N 1
ATOM 1791 C CA . HIS A 1 226 ? -0.516 5.190 15.696 1.00 87.44 226 HIS A CA 1
ATOM 1792 C C . HIS A 1 226 ? 0.257 6.499 15.500 1.00 87.44 226 HIS A C 1
ATOM 1794 O O . HIS A 1 226 ? 1.483 6.477 15.505 1.00 87.44 226 HIS A O 1
ATOM 1800 N N . LYS A 1 227 ? -0.451 7.627 15.369 1.00 86.06 227 LYS A N 1
ATOM 1801 C CA . LYS A 1 227 ? 0.168 8.950 15.202 1.00 86.06 227 LYS A CA 1
ATOM 1802 C C . LYS A 1 227 ? 1.023 9.326 16.408 1.00 86.06 227 LYS A C 1
ATOM 1804 O O . LYS A 1 227 ? 2.170 9.701 16.229 1.00 86.06 227 LYS A O 1
ATOM 1809 N N . GLU A 1 228 ? 0.503 9.112 17.618 1.00 86.25 228 GLU A N 1
ATOM 1810 C CA . GLU A 1 228 ? 1.263 9.307 18.862 1.00 86.25 228 GLU A CA 1
ATOM 1811 C C . GLU A 1 228 ? 2.562 8.482 18.861 1.00 86.25 228 GLU A C 1
ATOM 1813 O O . GLU A 1 228 ? 3.622 9.017 19.148 1.00 86.25 228 GLU A O 1
ATOM 1818 N N . HIS A 1 229 ? 2.511 7.213 18.437 1.00 81.44 229 HIS A N 1
ATOM 1819 C CA . HIS A 1 229 ? 3.703 6.363 18.346 1.00 81.44 229 HIS A CA 1
ATOM 1820 C C . HIS A 1 229 ? 4.726 6.815 17.288 1.00 81.44 229 HIS A C 1
ATOM 1822 O O . HIS A 1 229 ? 5.909 6.523 17.425 1.00 81.44 229 HIS A O 1
ATOM 1828 N N . MET A 1 230 ? 4.278 7.468 16.215 1.00 75.44 230 MET A N 1
ATOM 1829 C CA . MET A 1 230 ? 5.139 7.927 15.119 1.00 75.44 230 MET A CA 1
ATOM 1830 C C . MET A 1 230 ? 5.800 9.288 15.377 1.00 75.44 230 MET A C 1
ATOM 1832 O O . MET A 1 230 ? 6.783 9.619 14.701 1.00 75.44 230 MET A O 1
ATOM 1836 N N . ASP A 1 231 ? 5.247 10.063 16.312 1.00 71.62 231 ASP A N 1
ATOM 1837 C CA . ASP A 1 231 ? 5.747 11.376 16.728 1.00 71.62 231 ASP A CA 1
ATOM 1838 C C . ASP A 1 231 ? 6.734 11.302 17.918 1.00 71.62 231 ASP A C 1
ATOM 1840 O O . ASP A 1 231 ? 7.475 12.265 18.135 1.00 71.62 231 ASP A O 1
ATOM 1844 N N . ASP A 1 232 ? 6.758 10.178 18.651 1.00 60.62 232 ASP A N 1
ATOM 1845 C CA . ASP A 1 232 ? 7.695 9.855 19.750 1.00 60.62 232 ASP A CA 1
ATOM 1846 C C . ASP A 1 232 ? 9.121 9.503 19.259 1.00 60.62 232 ASP A C 1
ATOM 1848 O O . ASP A 1 232 ? 10.101 9.932 19.922 1.00 60.62 232 ASP A O 1
#

Organism: Escherichia coli (NCBI:txid562)

Secondary structure (DSSP, 8-state):
---TT--PPEEE---TT-HHHHHHHHHHTTSEEE-TTHHHHHHHHHHHHHHHHHHHHTT-HHHHHHHHHHHHHHHHHHGGGEEE-TT--S-EEE-S-SSSSTT--HHHHHHHHHHHHHHHT-TT-SSHHHHTTEEEB--HHHHH-SS-SHHHHHT----SS-TTGGGGG-BSEEEETTTTEEEESS--EEETTTTEEEETTEEEEGGG-SSTT-HHHHHHHHHHHHHHHHH-

InterPro domains:
  IPR025123 Domain of unknown function DUF4049 [PF13258] (5-232)
  IPR029052 Metallo-dependent phosphatase-like [SSF56300] (87-197)